Protein AF-A0AAW4L5M6-F1 (afdb_monomer)

pLDDT: mean 80.63, std 22.51, range [29.45, 98.69]

Secondary structure (DSSP, 8-state):
-------------------TT-HHHHHHHHHHHHHHHHHHHHHHHTT-HHHHHHHHHHHHHHHHHHHHHHHTB-TTSSB-HHHHHHHHHHHHHHHHHHHHHHHHHHHHHHHHHHHHHHHHHHHHHHHHHHHHHHHHHHHHHHHHHHHHHHHHHHHHHHHHHHHHHHHHHHHHHHHHHHHHHHHHHHHHHHHHHHHHHHHHHHS---------------------PPPP--------------------PPPPPP---

Foldseek 3Di:
DDPPPPPPPPPPDDDDDDDPPCQLVVLVVLLVVLVVLLVVLCVLCPPVPVLVVLSVVLVVLSVQLVVLSVVQADPVGDGHPVSSVSSVVSSVSSVVSSVVSVVVSVVVVVVVVVVVVVVVVVVVVVVVVVVVVVVVVVVVVVVVVVVVVVVVVVVVVVVVVVVVVVVVVVVVVVVVVVVVVVVVVVVVVVVVVVVVVVVVVVVDDDDDDDDDDDDDDDDDDDDDDDDDDDDDDDPDDDDDDDDPDPDDDDDDDDDDD

Organism: NCBI:txid60036

Mean predicted aligned error: 17.07 Å

Structure (mmCIF, N/CA/C/O backbone):
data_AF-A0AAW4L5M6-F1
#
_entry.id   AF-A0AAW4L5M6-F1
#
loop_
_atom_site.group_PDB
_atom_site.id
_atom_site.type_symbol
_atom_site.label_atom_id
_atom_site.label_alt_id
_atom_site.label_comp_id
_atom_site.label_asym_id
_atom_site.label_entity_id
_atom_site.label_seq_id
_atom_site.pdbx_PDB_ins_code
_atom_site.Cartn_x
_atom_site.Cartn_y
_atom_site.Cartn_z
_atom_site.occupancy
_atom_site.B_iso_or_equiv
_atom_site.auth_seq_id
_atom_site.auth_comp_id
_atom_site.auth_asym_id
_atom_site.auth_atom_id
_atom_site.pdbx_PDB_model_num
ATOM 1 N N . MET A 1 1 ? 9.585 10.115 6.913 1.00 34.91 1 MET A N 1
ATOM 2 C CA . MET A 1 1 ? 10.638 10.023 5.879 1.00 34.91 1 MET A CA 1
ATOM 3 C C . MET A 1 1 ? 9.990 10.222 4.520 1.00 34.91 1 MET A C 1
ATOM 5 O O . MET A 1 1 ? 9.235 9.360 4.093 1.00 34.91 1 MET A O 1
ATOM 9 N N . ARG A 1 2 ? 10.185 11.391 3.903 1.00 29.45 2 ARG A N 1
ATOM 10 C CA . ARG A 1 2 ? 9.722 11.683 2.540 1.00 29.45 2 ARG A CA 1
ATOM 11 C C . ARG A 1 2 ? 10.860 11.294 1.599 1.00 29.45 2 ARG A C 1
ATOM 13 O O . ARG A 1 2 ? 11.925 11.895 1.682 1.00 29.45 2 ARG A O 1
ATOM 20 N N . ILE A 1 3 ? 10.664 10.259 0.786 1.00 34.56 3 ILE A N 1
ATOM 21 C CA . ILE A 1 3 ? 11.616 9.889 -0.264 1.00 34.56 3 ILE A CA 1
ATOM 22 C C . ILE A 1 3 ? 11.363 10.866 -1.409 1.00 34.56 3 ILE A C 1
ATOM 24 O O . ILE A 1 3 ? 10.366 10.760 -2.117 1.00 34.56 3 ILE A O 1
ATOM 28 N N . ALA A 1 4 ? 12.215 11.881 -1.519 1.00 35.41 4 ALA A N 1
ATOM 29 C CA . ALA A 1 4 ? 12.259 12.740 -2.688 1.00 35.41 4 ALA A CA 1
ATOM 30 C C . ALA A 1 4 ? 12.872 11.923 -3.833 1.00 35.41 4 ALA A C 1
ATOM 32 O O . ALA A 1 4 ? 14.082 11.717 -3.874 1.00 35.41 4 ALA A O 1
ATOM 33 N N . ILE A 1 5 ? 12.030 11.407 -4.729 1.00 43.72 5 ILE A N 1
ATOM 34 C CA . ILE A 1 5 ? 12.476 10.810 -5.988 1.00 43.72 5 ILE A CA 1
ATOM 35 C C . ILE A 1 5 ? 12.802 11.980 -6.915 1.00 43.72 5 ILE A C 1
ATOM 37 O O . ILE A 1 5 ? 11.919 12.597 -7.507 1.00 43.72 5 ILE A O 1
ATOM 41 N N . ALA A 1 6 ? 14.080 12.343 -6.967 1.00 38.78 6 ALA A N 1
ATOM 42 C CA . ALA A 1 6 ? 14.590 13.289 -7.942 1.00 38.78 6 ALA A CA 1
ATOM 43 C C . ALA A 1 6 ? 14.561 12.617 -9.323 1.00 38.78 6 ALA A C 1
ATOM 45 O O . ALA A 1 6 ? 15.423 11.801 -9.647 1.00 38.78 6 ALA A O 1
ATOM 46 N N . ALA A 1 7 ? 13.550 12.942 -10.128 1.00 42.81 7 ALA A N 1
ATOM 47 C CA . ALA A 1 7 ? 13.524 12.619 -11.546 1.00 42.81 7 ALA A CA 1
ATOM 48 C C . ALA A 1 7 ? 14.573 13.487 -12.258 1.00 42.81 7 ALA A C 1
ATOM 50 O O . ALA A 1 7 ? 14.309 14.627 -12.640 1.00 42.81 7 ALA A O 1
ATOM 51 N N . ALA A 1 8 ? 15.793 12.968 -12.386 1.00 40.78 8 ALA A N 1
ATOM 52 C CA . ALA A 1 8 ? 16.812 13.557 -13.240 1.00 40.78 8 ALA A CA 1
ATOM 53 C C . ALA A 1 8 ? 16.427 13.292 -14.703 1.00 40.78 8 ALA A C 1
ATOM 55 O O . ALA A 1 8 ? 16.800 12.279 -15.292 1.00 40.78 8 ALA A O 1
ATOM 56 N N . LEU A 1 9 ? 15.629 14.197 -15.270 1.00 39.28 9 LEU A N 1
ATOM 57 C CA . LEU A 1 9 ? 15.338 14.238 -16.697 1.00 39.28 9 LEU A CA 1
ATOM 58 C C . LEU A 1 9 ? 16.631 14.648 -17.421 1.00 39.28 9 LEU A C 1
ATOM 60 O O . LEU A 1 9 ? 16.991 15.823 -17.460 1.00 39.28 9 LEU A O 1
ATOM 64 N N . ILE A 1 10 ? 17.371 13.677 -17.953 1.00 47.28 10 ILE A N 1
ATOM 65 C CA . ILE A 1 10 ? 18.526 13.950 -18.813 1.00 47.28 10 ILE A CA 1
ATOM 66 C C . ILE A 1 10 ? 17.977 14.314 -20.196 1.00 47.28 10 ILE A C 1
ATOM 68 O O . ILE A 1 10 ? 17.756 13.461 -21.052 1.00 47.28 10 ILE A O 1
ATOM 72 N N . THR A 1 11 ? 17.708 15.600 -20.409 1.00 40.69 11 THR A N 1
ATOM 73 C CA . THR A 1 11 ? 17.451 16.166 -21.738 1.00 40.69 11 THR A CA 1
ATOM 74 C C . THR A 1 11 ? 18.752 16.188 -22.530 1.00 40.69 11 THR A C 1
ATOM 76 O O . THR A 1 11 ? 19.595 17.064 -22.348 1.00 40.69 11 THR A O 1
ATOM 79 N N . PHE A 1 12 ? 18.921 15.205 -23.411 1.00 42.78 12 PHE A N 1
ATOM 80 C CA . PHE A 1 12 ? 20.026 15.143 -24.361 1.00 42.78 12 PHE A CA 1
ATOM 81 C C . PHE A 1 12 ? 19.686 16.010 -25.585 1.00 42.78 12 PHE A C 1
ATOM 83 O O . PHE A 1 12 ? 19.097 15.544 -26.555 1.00 42.78 12 PHE A O 1
ATOM 90 N N . SER A 1 13 ? 19.992 17.307 -25.517 1.00 41.38 13 SER A N 1
ATOM 91 C CA . SER A 1 13 ? 19.883 18.224 -26.656 1.00 41.38 13 SER A CA 1
ATOM 92 C C . SER A 1 13 ? 21.224 18.300 -27.386 1.00 41.38 13 SER A C 1
ATOM 94 O O . SER A 1 13 ? 22.115 19.043 -26.972 1.00 41.38 13 SER A O 1
ATOM 96 N N . VAL A 1 14 ? 21.380 17.545 -28.473 1.00 49.38 14 VAL A N 1
ATOM 97 C CA . VAL A 1 14 ? 22.505 17.726 -29.400 1.00 49.38 14 VAL A CA 1
ATOM 98 C C . VAL A 1 14 ? 22.015 18.561 -30.577 1.00 49.38 14 VAL A C 1
ATOM 100 O O . VAL A 1 14 ? 21.285 18.077 -31.436 1.00 49.38 14 VAL A O 1
ATOM 103 N N . GLY A 1 15 ? 22.388 19.841 -30.567 1.00 40.16 15 GLY A N 1
ATOM 104 C CA . GLY A 1 15 ? 22.293 20.728 -31.722 1.00 40.16 15 GLY A CA 1
ATOM 105 C C . GLY A 1 15 ? 23.383 20.395 -32.743 1.00 40.16 15 GLY A C 1
ATOM 106 O O . GLY A 1 15 ? 24.530 20.136 -32.380 1.00 40.16 15 GLY A O 1
ATOM 107 N N . SER A 1 16 ? 22.998 20.384 -34.015 1.00 50.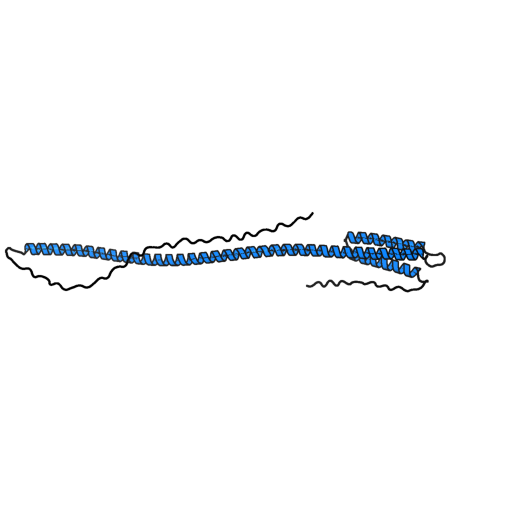22 16 SER A N 1
ATOM 108 C CA . SER A 1 16 ? 23.787 19.890 -35.144 1.00 50.22 16 SER A CA 1
ATOM 109 C C . SER A 1 16 ? 24.403 21.035 -35.948 1.00 50.22 16 SER A C 1
ATOM 111 O O . SER A 1 16 ? 23.648 21.780 -36.557 1.00 50.22 16 SER A O 1
ATOM 113 N N . THR A 1 17 ? 25.737 21.110 -36.037 1.00 45.62 17 THR A N 1
ATOM 114 C CA . THR A 1 17 ? 26.484 21.612 -37.216 1.00 45.62 17 THR A CA 1
ATOM 115 C C . THR A 1 17 ? 27.970 21.249 -37.094 1.00 45.62 17 THR A C 1
ATOM 117 O O . THR A 1 17 ? 28.669 21.907 -36.331 1.00 45.62 17 THR A O 1
ATOM 120 N N . PHE A 1 18 ? 28.469 20.262 -37.854 1.00 43.09 18 PHE A N 1
ATOM 121 C CA . PHE A 1 18 ? 29.909 20.083 -38.124 1.00 43.09 18 PHE A CA 1
ATOM 122 C C . PHE A 1 18 ? 30.160 19.493 -39.524 1.00 43.09 18 PHE A C 1
ATOM 124 O O . PHE A 1 18 ? 29.361 18.706 -40.023 1.00 43.09 18 PHE A O 1
ATOM 131 N N . SER A 1 19 ? 31.254 19.956 -40.140 1.00 41.91 19 SER A N 1
ATOM 132 C CA . SER A 1 19 ? 31.627 19.840 -41.557 1.00 41.91 19 SER A CA 1
ATOM 133 C C . SER A 1 19 ? 32.337 18.532 -41.954 1.00 41.91 19 SER A C 1
ATOM 135 O O . SER A 1 19 ? 33.054 17.918 -41.164 1.00 41.91 19 SER A O 1
ATOM 137 N N . PHE A 1 20 ? 32.181 18.192 -43.238 1.00 49.06 20 PHE A N 1
ATOM 138 C CA . PHE A 1 20 ? 32.607 16.992 -43.970 1.00 49.06 20 PHE A CA 1
ATOM 139 C C . PHE A 1 20 ? 34.133 16.810 -44.086 1.00 49.06 20 PHE A C 1
ATOM 141 O O . PHE A 1 20 ? 34.762 17.160 -45.082 1.00 49.06 20 PHE A O 1
ATOM 148 N N . ALA A 1 21 ? 34.725 16.275 -43.025 1.00 46.56 21 ALA A N 1
ATOM 149 C CA . ALA A 1 21 ? 35.914 15.407 -43.034 1.00 46.56 21 ALA A CA 1
ATOM 150 C C . ALA A 1 21 ? 35.981 14.537 -41.752 1.00 46.56 21 ALA A C 1
ATOM 152 O O . ALA A 1 21 ? 36.946 13.806 -41.535 1.00 46.56 21 ALA A O 1
ATOM 153 N N . ALA A 1 22 ? 34.943 14.616 -40.905 1.00 52.62 22 ALA A N 1
ATOM 154 C CA . ALA A 1 22 ? 34.850 14.063 -39.554 1.00 52.62 22 ALA A CA 1
ATOM 155 C C . ALA A 1 22 ? 33.939 12.814 -39.461 1.00 52.62 22 ALA A C 1
ATOM 157 O O . ALA A 1 22 ? 33.633 12.339 -38.365 1.00 52.62 22 ALA A O 1
ATOM 158 N N . ASP A 1 23 ? 33.503 12.259 -40.596 1.00 70.12 23 ASP A N 1
ATOM 159 C CA . ASP A 1 23 ? 32.318 11.385 -40.650 1.00 70.12 23 ASP A CA 1
ATOM 160 C C . ASP A 1 23 ? 32.551 9.975 -40.075 1.00 70.12 23 ASP A C 1
ATOM 162 O O . ASP A 1 23 ? 31.645 9.364 -39.501 1.00 70.12 23 ASP A O 1
ATOM 166 N N . ARG A 1 24 ? 33.791 9.462 -40.123 1.00 82.56 24 ARG A N 1
ATOM 167 C CA . ARG A 1 24 ? 34.146 8.156 -39.526 1.00 82.56 24 ARG A CA 1
ATOM 168 C C . ARG A 1 24 ? 34.258 8.227 -38.004 1.00 82.56 24 ARG A C 1
ATOM 170 O O . ARG A 1 24 ? 33.747 7.350 -37.311 1.00 82.56 24 ARG A O 1
ATOM 177 N N . GLU A 1 25 ? 34.944 9.241 -37.482 1.00 88.62 25 GLU A N 1
ATOM 178 C CA . GLU A 1 25 ? 35.122 9.420 -36.036 1.00 88.62 25 GLU A CA 1
ATOM 179 C C . GLU A 1 25 ? 33.803 9.799 -35.362 1.00 88.62 25 GLU A C 1
ATOM 181 O O . GLU A 1 25 ? 33.469 9.229 -34.325 1.00 88.62 25 GLU A O 1
ATOM 186 N N . GLY A 1 26 ? 33.000 10.664 -35.993 1.00 90.62 26 GLY A N 1
ATOM 187 C CA . GLY A 1 26 ? 31.656 10.997 -35.521 1.00 90.62 26 GLY A CA 1
ATOM 188 C C . GLY A 1 26 ? 30.742 9.771 -35.446 1.00 90.62 26 GLY A C 1
ATOM 189 O O . GLY A 1 26 ? 30.095 9.548 -34.422 1.00 90.62 26 GLY A O 1
ATOM 190 N N . SER A 1 27 ? 30.746 8.929 -36.483 1.00 92.88 27 SER A N 1
ATOM 191 C CA . SER A 1 27 ? 29.971 7.680 -36.505 1.00 92.88 27 SER A CA 1
ATOM 192 C C . SER A 1 27 ? 30.436 6.673 -35.446 1.00 92.88 27 SER A C 1
ATOM 194 O O . SER A 1 27 ? 29.608 6.043 -34.789 1.00 92.88 27 SER A O 1
ATOM 196 N N . ARG A 1 28 ? 31.752 6.545 -35.221 1.00 92.88 28 ARG A N 1
ATOM 197 C CA . ARG A 1 28 ? 32.312 5.713 -34.138 1.00 92.88 28 ARG A CA 1
ATOM 198 C C . ARG A 1 28 ? 31.893 6.206 -32.762 1.00 92.88 28 ARG A C 1
ATOM 200 O O . ARG A 1 28 ? 31.413 5.412 -31.960 1.00 92.88 28 ARG A O 1
ATOM 207 N N . LEU A 1 29 ? 32.021 7.508 -32.521 1.00 94.81 29 LEU A N 1
ATOM 208 C CA . LEU A 1 29 ? 31.619 8.128 -31.264 1.00 94.81 29 LEU A CA 1
ATOM 209 C C . LEU A 1 29 ? 30.115 7.958 -31.012 1.00 94.81 29 LEU A C 1
ATOM 211 O O . LEU A 1 29 ? 29.698 7.784 -29.871 1.00 94.81 29 LEU A O 1
ATOM 215 N N . LEU A 1 30 ? 29.289 8.002 -32.062 1.00 94.62 30 LEU A N 1
ATOM 216 C CA . LEU A 1 30 ? 27.854 7.756 -31.945 1.00 94.62 30 LEU A CA 1
ATOM 217 C C . LEU A 1 30 ? 27.565 6.314 -31.505 1.00 94.62 30 LEU A C 1
ATOM 219 O O . LEU A 1 30 ? 26.801 6.120 -30.564 1.00 94.62 30 LEU A O 1
ATOM 223 N N . ILE A 1 31 ? 28.219 5.324 -32.122 1.00 96.75 31 ILE A N 1
ATOM 224 C CA . ILE A 1 31 ? 28.106 3.910 -31.727 1.00 96.75 31 ILE A CA 1
ATOM 225 C C . ILE A 1 31 ? 28.579 3.711 -30.281 1.00 96.75 31 ILE A C 1
ATOM 227 O O . ILE A 1 31 ? 27.875 3.081 -29.499 1.00 96.75 31 ILE A O 1
ATOM 231 N N . GLU A 1 32 ? 29.714 4.292 -29.889 1.00 97.25 32 GLU A N 1
ATOM 232 C CA . GLU A 1 32 ? 30.246 4.194 -28.521 1.00 97.25 32 GLU A CA 1
ATOM 233 C C . GLU A 1 32 ? 29.298 4.816 -27.482 1.00 97.25 32 GLU A C 1
ATOM 235 O O . GLU A 1 32 ? 29.031 4.227 -26.429 1.00 97.25 32 GLU A O 1
ATOM 240 N N . LYS A 1 33 ? 28.715 5.981 -27.793 1.00 97.25 33 LYS A N 1
ATOM 241 C CA . LYS A 1 33 ? 27.690 6.617 -26.952 1.00 97.25 33 LYS A CA 1
ATOM 242 C C . LYS A 1 33 ? 26.450 5.740 -26.821 1.00 97.25 33 LYS A C 1
ATOM 244 O O . LYS A 1 33 ? 25.953 5.555 -25.712 1.00 97.25 33 LYS A O 1
ATOM 249 N N . SER A 1 34 ? 25.960 5.189 -27.932 1.00 97.25 34 SER A N 1
ATOM 250 C CA . SER A 1 34 ? 24.823 4.268 -27.938 1.00 97.25 34 SER A CA 1
ATOM 251 C C . SER A 1 34 ? 25.122 3.001 -27.132 1.00 97.25 34 SER A C 1
ATOM 253 O O . SER A 1 34 ? 24.270 2.567 -26.362 1.00 97.25 34 SER A O 1
ATOM 255 N N . GLN A 1 35 ? 26.334 2.450 -27.235 1.00 98.25 35 GLN A N 1
ATOM 256 C CA . GLN A 1 35 ? 26.773 1.300 -26.446 1.00 98.25 35 GLN A CA 1
ATOM 257 C C . GLN A 1 35 ? 26.774 1.610 -24.947 1.00 98.25 35 GLN A C 1
ATOM 259 O O . GLN A 1 35 ? 26.145 0.896 -24.168 1.00 98.25 35 GLN A O 1
ATOM 264 N N . THR A 1 36 ? 27.404 2.719 -24.557 1.00 97.88 36 THR A N 1
ATOM 265 C CA . THR A 1 36 ? 27.446 3.176 -23.161 1.00 97.88 36 THR A CA 1
ATOM 266 C C . THR A 1 36 ? 26.033 3.370 -22.601 1.00 97.88 36 THR A C 1
ATOM 268 O O . THR A 1 36 ? 25.744 2.977 -21.472 1.00 97.88 36 THR A O 1
ATOM 271 N N . ALA A 1 37 ? 25.117 3.936 -23.394 1.00 97.75 37 ALA A N 1
ATOM 272 C CA . ALA A 1 37 ? 23.727 4.122 -22.987 1.00 97.75 37 ALA A CA 1
ATOM 273 C C . ALA A 1 37 ? 22.984 2.785 -22.793 1.00 97.75 37 ALA A C 1
ATOM 275 O O . ALA A 1 37 ? 22.217 2.645 -21.838 1.00 97.75 37 ALA A O 1
ATOM 276 N N . VAL A 1 38 ? 23.226 1.790 -23.654 1.00 98.06 38 VAL A N 1
ATOM 277 C CA . VAL A 1 38 ? 22.670 0.435 -23.498 1.00 98.06 38 VAL A CA 1
ATOM 278 C C . VAL A 1 38 ? 23.194 -0.229 -22.225 1.00 98.06 38 VAL A C 1
ATOM 280 O O . VAL A 1 38 ? 22.407 -0.813 -21.482 1.00 98.06 38 VAL A O 1
ATOM 283 N N . GLU A 1 39 ? 24.490 -0.116 -21.934 1.00 97.62 39 GLU A N 1
ATOM 284 C CA . GLU A 1 39 ? 25.101 -0.679 -20.723 1.00 97.62 39 GLU A CA 1
ATOM 285 C C . GLU A 1 39 ? 24.526 -0.043 -19.448 1.00 97.62 39 GLU A C 1
ATOM 287 O O . GLU A 1 39 ? 24.054 -0.760 -18.564 1.00 97.62 39 GLU A O 1
ATOM 292 N N . GLN A 1 40 ? 24.426 1.288 -19.396 1.00 97.38 40 GLN A N 1
ATOM 293 C CA . GLN A 1 40 ? 23.791 1.997 -18.277 1.00 97.38 40 GLN A CA 1
ATOM 294 C C . GLN A 1 40 ? 22.324 1.593 -18.084 1.00 97.38 40 GLN A C 1
ATOM 296 O O . GLN A 1 40 ? 21.853 1.416 -16.958 1.00 97.38 40 GLN A O 1
ATOM 301 N N . MET A 1 41 ? 21.569 1.442 -19.176 1.00 97.56 41 MET A N 1
ATOM 302 C CA . MET A 1 41 ? 20.179 0.996 -19.088 1.00 97.56 41 MET A CA 1
ATOM 303 C C . MET A 1 41 ? 20.065 -0.473 -18.681 1.00 97.56 41 MET A C 1
ATOM 305 O O . MET A 1 41 ? 19.114 -0.832 -17.989 1.00 97.56 41 MET A O 1
ATOM 309 N N . ARG A 1 42 ? 21.040 -1.317 -19.032 1.00 96.94 42 ARG A N 1
ATOM 310 C CA . ARG A 1 42 ? 21.111 -2.716 -18.594 1.00 96.94 42 ARG A CA 1
ATOM 311 C C . ARG A 1 42 ? 21.335 -2.839 -17.094 1.00 96.94 42 ARG A C 1
ATOM 313 O O . ARG A 1 42 ? 20.660 -3.645 -16.455 1.00 96.94 42 ARG A O 1
ATOM 320 N N . GLU A 1 43 ? 22.212 -2.014 -16.530 1.00 96.19 43 GLU A N 1
ATOM 321 C CA . GLU A 1 43 ? 22.402 -1.929 -15.079 1.00 96.19 43 GLU A CA 1
ATOM 322 C C . GLU A 1 43 ? 21.107 -1.518 -14.369 1.00 96.19 43 GLU A C 1
ATOM 324 O O . GLU A 1 43 ? 20.706 -2.150 -13.390 1.00 96.19 43 GLU A O 1
ATOM 329 N N . LYS A 1 44 ? 20.400 -0.511 -14.902 1.00 95.88 44 LYS A N 1
ATOM 330 C CA . LYS A 1 44 ? 19.105 -0.066 -14.361 1.00 95.88 44 LYS A CA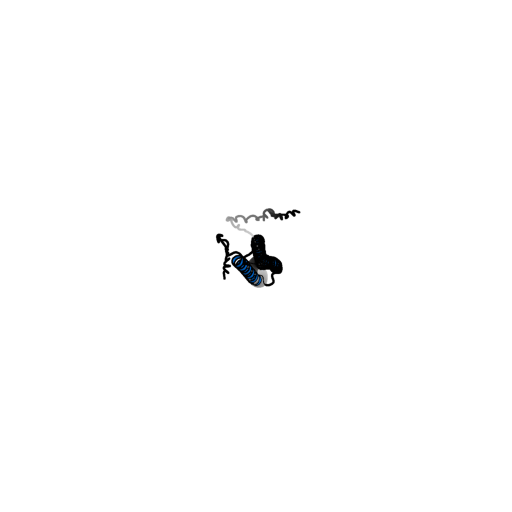 1
ATOM 331 C C . LYS A 1 44 ? 18.011 -1.127 -14.488 1.00 95.88 44 LYS A C 1
ATOM 333 O O . LYS A 1 44 ? 17.198 -1.263 -13.576 1.00 95.88 44 LYS A O 1
ATOM 338 N N . ALA A 1 45 ? 17.969 -1.855 -15.606 1.00 95.50 45 ALA A N 1
ATOM 339 C CA . ALA A 1 45 ? 16.934 -2.844 -15.904 1.00 95.50 45 ALA A CA 1
ATOM 340 C C . ALA A 1 45 ? 16.933 -4.027 -14.929 1.00 95.50 45 ALA A C 1
ATOM 342 O O . ALA A 1 45 ? 15.864 -4.571 -14.630 1.00 95.50 45 ALA A O 1
ATOM 343 N N . GLY A 1 46 ? 18.104 -4.419 -14.416 1.00 93.31 46 GLY A N 1
ATOM 344 C CA . GLY A 1 46 ? 18.237 -5.550 -13.501 1.00 93.31 46 GLY A CA 1
ATOM 345 C C . GLY A 1 46 ? 17.562 -6.810 -14.057 1.00 93.31 46 GLY A C 1
ATOM 346 O O . GLY A 1 46 ? 17.897 -7.277 -15.142 1.00 93.31 46 GLY A O 1
ATOM 347 N N . ALA A 1 47 ? 16.584 -7.351 -13.323 1.00 92.56 47 ALA A N 1
ATOM 348 C CA . ALA A 1 47 ? 15.825 -8.548 -13.707 1.00 92.56 47 ALA A CA 1
ATOM 349 C C . ALA A 1 47 ? 14.495 -8.260 -14.445 1.00 92.56 47 ALA A C 1
ATOM 351 O O . ALA A 1 47 ? 13.672 -9.167 -14.610 1.00 92.56 47 ALA A O 1
ATOM 352 N N . ASN A 1 48 ? 14.230 -7.014 -14.862 1.00 95.94 48 ASN A N 1
ATOM 353 C CA . ASN A 1 48 ? 12.994 -6.667 -15.566 1.00 95.94 48 ASN A CA 1
ATOM 354 C C . ASN A 1 48 ? 12.994 -7.241 -16.993 1.00 95.94 48 ASN A C 1
ATOM 356 O O . ASN A 1 48 ? 13.556 -6.650 -17.911 1.00 95.94 48 ASN A O 1
ATOM 360 N N . LYS A 1 49 ? 12.291 -8.366 -17.184 1.00 95.44 49 LYS A N 1
ATOM 361 C CA . LYS A 1 49 ? 12.227 -9.100 -18.461 1.00 95.44 49 LYS A CA 1
ATOM 362 C C . LYS A 1 49 ? 11.799 -8.242 -19.655 1.00 95.44 49 LYS A C 1
ATOM 364 O O . LYS A 1 49 ? 12.313 -8.445 -20.750 1.00 95.44 49 LYS A O 1
ATOM 369 N N . ALA A 1 50 ? 10.860 -7.313 -19.461 1.00 92.69 50 ALA A N 1
ATOM 370 C CA . ALA A 1 50 ? 10.360 -6.473 -20.547 1.00 92.69 50 ALA A CA 1
ATOM 371 C C . ALA A 1 50 ? 11.420 -5.456 -20.994 1.00 92.69 50 ALA A C 1
ATOM 373 O O . ALA A 1 50 ? 11.658 -5.317 -22.189 1.00 92.69 50 ALA A O 1
ATOM 374 N N . ALA A 1 51 ? 12.106 -4.819 -20.039 1.00 95.38 51 ALA A N 1
ATOM 375 C CA . ALA A 1 51 ? 13.225 -3.928 -20.336 1.00 95.38 51 ALA A CA 1
ATOM 376 C C . ALA A 1 51 ? 14.421 -4.693 -20.935 1.00 95.38 51 ALA A C 1
ATOM 378 O O . ALA A 1 51 ? 15.047 -4.205 -21.869 1.00 95.38 51 ALA A O 1
ATOM 379 N N . THR A 1 52 ? 14.714 -5.915 -20.468 1.00 96.56 52 THR A N 1
ATOM 380 C CA . THR A 1 52 ? 15.779 -6.758 -21.044 1.00 96.56 52 THR A CA 1
ATOM 381 C C . THR A 1 52 ? 15.521 -7.097 -22.514 1.00 96.56 52 THR A C 1
ATOM 383 O O . THR A 1 52 ? 16.437 -6.995 -23.322 1.00 96.56 52 THR A O 1
ATOM 386 N N . ALA A 1 53 ? 14.283 -7.433 -22.890 1.00 97.25 53 ALA A N 1
ATOM 387 C CA . ALA A 1 53 ? 13.942 -7.735 -24.283 1.00 97.25 53 ALA A CA 1
ATOM 388 C C . ALA A 1 53 ? 14.121 -6.522 -25.221 1.00 97.25 53 ALA A C 1
ATOM 390 O O . ALA A 1 53 ? 14.549 -6.671 -26.371 1.00 97.25 53 ALA A O 1
ATOM 391 N N . ASP A 1 54 ? 13.828 -5.313 -24.733 1.00 97.69 54 ASP A N 1
ATOM 392 C CA . ASP A 1 54 ? 14.100 -4.081 -25.478 1.00 97.69 54 ASP A CA 1
ATOM 393 C C . ASP A 1 54 ? 15.608 -3.828 -25.593 1.00 97.69 54 ASP A C 1
ATOM 395 O O . ASP A 1 54 ? 16.092 -3.493 -26.671 1.00 97.69 54 ASP A O 1
ATOM 399 N N . LEU A 1 55 ? 16.382 -4.061 -24.529 1.00 97.94 55 LEU A N 1
ATOM 400 C CA . LEU A 1 55 ? 17.843 -3.935 -24.571 1.00 97.94 55 LEU A CA 1
ATOM 401 C C . LEU A 1 55 ? 18.486 -4.906 -25.569 1.00 97.94 55 LEU A C 1
ATOM 403 O O . LEU A 1 55 ? 19.376 -4.502 -26.312 1.00 97.94 55 LEU A O 1
ATOM 407 N N . ASP A 1 56 ? 17.997 -6.144 -25.662 1.00 98.00 56 ASP A N 1
ATOM 408 C CA . ASP A 1 56 ? 18.447 -7.101 -26.682 1.00 98.00 56 ASP A CA 1
ATOM 409 C C . ASP A 1 56 ? 18.144 -6.599 -28.102 1.00 98.00 56 ASP A C 1
ATOM 411 O O . ASP A 1 56 ? 18.924 -6.804 -29.034 1.00 98.00 56 ASP A O 1
ATOM 415 N N . THR A 1 57 ? 17.017 -5.908 -28.282 1.00 98.38 57 THR A N 1
ATOM 416 C CA . THR A 1 57 ? 16.653 -5.288 -29.563 1.00 98.38 57 THR A CA 1
ATOM 417 C C . THR A 1 57 ? 17.564 -4.100 -29.883 1.00 98.38 57 THR A C 1
ATOM 419 O O . THR A 1 57 ? 18.045 -3.988 -31.011 1.00 98.38 57 THR A O 1
ATOM 422 N N . ALA A 1 58 ? 17.872 -3.262 -28.891 1.00 98.19 58 ALA A N 1
ATOM 423 C CA . ALA A 1 58 ? 18.822 -2.162 -29.022 1.00 98.19 58 ALA A CA 1
ATOM 424 C C . ALA A 1 58 ? 20.229 -2.667 -29.395 1.00 98.19 58 ALA A C 1
ATOM 426 O O . ALA A 1 58 ? 20.847 -2.127 -30.310 1.00 98.19 58 ALA A O 1
ATOM 427 N N . LEU A 1 59 ? 20.705 -3.751 -28.773 1.00 98.25 59 LEU A N 1
ATOM 428 C CA . LEU A 1 59 ? 21.986 -4.378 -29.121 1.00 98.25 59 LEU A CA 1
ATOM 429 C C . LEU A 1 59 ? 22.025 -4.849 -30.581 1.00 98.25 59 LEU A C 1
ATOM 431 O O . LEU A 1 59 ? 23.013 -4.618 -31.267 1.00 98.25 59 LEU A O 1
ATOM 435 N N . ARG A 1 60 ? 20.931 -5.413 -31.109 1.00 98.56 60 ARG A N 1
ATOM 436 C CA . ARG A 1 60 ? 20.862 -5.800 -32.532 1.00 98.56 60 ARG A CA 1
ATOM 437 C C . ARG A 1 60 ? 20.956 -4.602 -33.480 1.00 98.56 60 ARG A C 1
ATOM 439 O O . ARG A 1 60 ? 21.539 -4.731 -34.554 1.00 98.56 60 ARG A O 1
ATOM 446 N N . TYR A 1 61 ? 20.373 -3.454 -33.130 1.00 98.38 61 TYR A N 1
ATOM 447 C CA . TYR A 1 61 ? 20.529 -2.227 -33.925 1.00 98.38 61 TYR A CA 1
ATOM 448 C C . TYR A 1 61 ? 21.960 -1.685 -33.845 1.00 98.38 61 TYR A C 1
ATOM 450 O O . TYR A 1 61 ? 22.522 -1.278 -34.860 1.00 98.38 61 TYR A O 1
ATOM 458 N N . LEU A 1 62 ? 22.587 -1.764 -32.672 1.00 98.06 62 LEU A N 1
ATOM 459 C CA . LEU A 1 62 ? 23.989 -1.396 -32.483 1.00 98.06 62 LEU A CA 1
ATOM 460 C C . LEU A 1 62 ? 24.944 -2.294 -33.291 1.00 98.06 62 LEU A C 1
ATOM 462 O O . LEU A 1 62 ? 25.896 -1.799 -33.900 1.00 98.06 62 LEU A O 1
ATOM 466 N N . ASP A 1 63 ? 24.658 -3.596 -33.367 1.00 98.38 63 ASP A N 1
ATOM 467 C CA . ASP A 1 63 ? 25.393 -4.539 -34.214 1.00 98.38 63 ASP A CA 1
ATOM 468 C C . ASP A 1 63 ? 25.265 -4.165 -35.695 1.00 98.38 63 ASP A C 1
ATOM 470 O O . ASP A 1 63 ? 26.266 -4.131 -36.412 1.00 98.38 63 ASP A O 1
ATOM 474 N N . LYS A 1 64 ? 24.059 -3.807 -36.160 1.00 98.12 64 LYS A N 1
ATOM 475 C CA . LYS A 1 64 ? 23.840 -3.324 -37.536 1.00 98.12 64 LYS A CA 1
ATOM 476 C C . LYS A 1 64 ? 24.609 -2.036 -37.823 1.00 98.12 64 LYS A C 1
ATOM 478 O O . LYS A 1 64 ? 25.267 -1.958 -38.857 1.00 98.12 64 LYS A O 1
ATOM 483 N N . ALA A 1 65 ? 24.592 -1.069 -36.903 1.00 96.94 65 ALA A N 1
ATOM 484 C CA . ALA A 1 65 ? 25.383 0.157 -37.018 1.00 96.94 65 ALA A CA 1
ATOM 485 C C . ALA A 1 65 ? 26.887 -0.156 -37.116 1.00 96.94 65 ALA A C 1
ATOM 487 O O . ALA A 1 65 ? 27.599 0.388 -37.958 1.00 96.94 65 ALA A O 1
ATOM 488 N N . SER A 1 66 ? 27.368 -1.101 -36.306 1.00 96.56 66 SER A N 1
ATOM 489 C CA . SER A 1 66 ? 28.766 -1.545 -36.318 1.00 96.56 66 SER A CA 1
ATOM 490 C C . SER A 1 66 ? 29.151 -2.257 -37.619 1.00 96.56 66 SER A C 1
ATOM 492 O O . SER A 1 66 ? 30.270 -2.091 -38.107 1.00 96.56 66 SER A O 1
ATOM 494 N N . VAL A 1 67 ? 28.241 -3.045 -38.202 1.00 97.56 67 VAL A N 1
ATOM 495 C CA . VAL A 1 67 ? 28.431 -3.681 -39.515 1.00 97.56 67 VAL A CA 1
ATOM 496 C C . VAL A 1 67 ? 28.453 -2.634 -40.630 1.00 97.56 67 VAL A C 1
ATOM 498 O O . VAL A 1 67 ? 29.365 -2.672 -41.455 1.00 97.56 67 VAL A O 1
ATOM 501 N N . ALA A 1 68 ? 27.523 -1.674 -40.623 1.00 95.62 68 ALA A N 1
ATOM 502 C CA . ALA A 1 68 ? 27.475 -0.579 -41.592 1.00 95.62 68 ALA A CA 1
ATOM 503 C C . ALA A 1 68 ? 28.758 0.266 -41.556 1.00 95.62 68 ALA A C 1
ATOM 505 O O . ALA A 1 68 ? 29.333 0.552 -42.605 1.00 95.62 68 ALA A O 1
ATOM 506 N N . LEU A 1 69 ? 29.274 0.569 -40.358 1.00 94.56 69 LEU A N 1
ATOM 507 C CA . LEU A 1 69 ? 30.558 1.251 -40.194 1.00 94.56 69 LEU A CA 1
ATOM 508 C C . LEU A 1 69 ? 31.702 0.476 -40.855 1.00 94.56 69 LEU A C 1
ATOM 510 O O . LEU A 1 69 ? 32.497 1.073 -41.569 1.00 94.56 69 LEU A O 1
ATOM 514 N N . LYS A 1 70 ? 31.791 -0.842 -40.640 1.00 93.88 70 LYS A N 1
ATOM 515 C CA . LYS A 1 70 ? 32.864 -1.674 -41.213 1.00 93.88 70 LYS A CA 1
ATOM 516 C C . LYS A 1 70 ? 32.764 -1.794 -42.735 1.00 93.88 70 LYS A C 1
ATOM 518 O O . LYS A 1 70 ? 33.787 -1.784 -43.408 1.00 93.88 70 LYS A O 1
ATOM 523 N N . GLN A 1 71 ? 31.553 -1.940 -43.271 1.00 94.38 71 GLN A N 1
ATOM 524 C CA . GLN A 1 71 ? 31.322 -2.135 -44.707 1.00 94.38 71 GLN A CA 1
ATOM 525 C C . GLN A 1 71 ? 31.402 -0.830 -45.510 1.00 94.38 71 GLN A C 1
ATOM 527 O O . GLN A 1 71 ? 31.759 -0.862 -46.683 1.00 94.38 71 GLN A O 1
ATOM 532 N N . GLY A 1 72 ? 31.088 0.309 -44.889 1.00 91.56 72 GLY A N 1
ATOM 533 C CA . GLY A 1 72 ? 31.107 1.624 -45.528 1.00 91.56 72 GLY A CA 1
ATOM 534 C C . GLY A 1 72 ? 32.479 2.292 -45.610 1.00 91.56 72 GLY A C 1
ATOM 535 O O . GLY A 1 72 ? 32.570 3.404 -46.131 1.00 91.56 72 GLY A O 1
ATOM 536 N N . GLU A 1 73 ? 33.536 1.681 -45.069 1.00 89.44 73 GLU A N 1
ATOM 537 C CA . GLU A 1 73 ? 34.886 2.251 -45.100 1.00 89.44 73 GLU A CA 1
ATOM 538 C C . GLU A 1 73 ? 35.441 2.262 -46.535 1.00 89.44 73 GLU A C 1
ATOM 540 O O . GLU A 1 73 ? 35.602 1.226 -47.181 1.00 89.44 73 GLU A O 1
ATOM 545 N N . LYS A 1 74 ? 35.744 3.460 -47.048 1.00 85.12 74 LYS A N 1
ATOM 546 C CA . LYS A 1 74 ? 36.299 3.649 -48.397 1.00 85.12 74 LYS A CA 1
ATOM 547 C C . LYS A 1 74 ? 37.793 3.290 -48.413 1.00 85.12 74 LYS A C 1
ATOM 549 O O . LYS A 1 74 ? 38.515 3.563 -47.454 1.00 85.12 74 LYS A O 1
ATOM 554 N N . MET A 1 75 ? 38.289 2.755 -49.538 1.00 80.31 75 MET A N 1
ATOM 555 C CA . MET A 1 75 ? 39.693 2.308 -49.683 1.00 80.31 75 MET A CA 1
ATOM 556 C C . MET A 1 75 ? 40.750 3.400 -49.431 1.00 80.31 75 MET A C 1
ATOM 558 O O . MET A 1 75 ? 41.878 3.077 -49.076 1.00 80.31 75 MET A O 1
ATOM 562 N N . PHE A 1 76 ? 40.398 4.680 -49.581 1.00 77.12 76 PHE A N 1
ATOM 563 C CA . PHE A 1 76 ? 41.301 5.819 -49.359 1.00 77.12 76 PHE A CA 1
ATOM 564 C C . PHE A 1 76 ? 40.989 6.600 -48.072 1.00 77.12 76 PHE A C 1
ATOM 566 O O . PHE A 1 76 ? 41.388 7.753 -47.925 1.00 77.12 76 PHE A O 1
ATOM 573 N N . GLY A 1 77 ? 40.293 5.964 -47.125 1.00 79.56 77 GLY A N 1
ATOM 574 C CA . GLY A 1 77 ? 39.817 6.606 -45.905 1.00 79.56 77 GLY A CA 1
ATOM 575 C C . GLY A 1 77 ? 38.474 7.314 -46.098 1.00 79.56 77 GLY A C 1
ATOM 576 O O . GLY A 1 77 ? 38.044 7.606 -47.213 1.00 79.56 77 GLY A O 1
ATOM 577 N N . GLY A 1 78 ? 37.789 7.555 -44.981 1.00 85.62 78 GLY A N 1
ATOM 578 C CA . GLY A 1 78 ? 36.431 8.100 -44.960 1.00 85.62 78 GLY A CA 1
ATOM 579 C C . GLY A 1 78 ? 35.336 7.030 -44.994 1.00 85.62 78 GLY A C 1
ATOM 580 O O . GLY A 1 78 ? 35.601 5.833 -45.132 1.00 85.62 78 GLY A O 1
ATOM 581 N N . LEU A 1 79 ? 34.099 7.486 -44.821 1.00 90.44 79 LEU A N 1
ATOM 582 C CA . LEU A 1 79 ? 32.895 6.660 -44.776 1.00 90.44 79 LEU A CA 1
ATOM 583 C C . LEU A 1 79 ? 32.025 6.959 -46.009 1.00 90.44 79 LEU A C 1
ATOM 585 O O . LEU A 1 79 ? 32.052 8.070 -46.542 1.00 90.44 79 LEU A O 1
ATOM 589 N N . ALA A 1 80 ? 31.315 5.958 -46.524 1.00 92.50 80 ALA A N 1
ATOM 590 C CA . ALA A 1 80 ? 30.263 6.160 -47.517 1.00 92.50 80 ALA A CA 1
ATOM 591 C C . ALA A 1 80 ? 29.048 6.856 -46.896 1.00 92.50 80 ALA A C 1
ATOM 593 O O . ALA A 1 80 ? 28.647 6.520 -45.782 1.00 92.50 80 ALA A O 1
ATOM 594 N N . ASP A 1 81 ? 28.459 7.797 -47.627 1.00 90.06 81 ASP A N 1
ATOM 595 C CA . ASP A 1 81 ? 27.349 8.629 -47.164 1.00 90.06 81 ASP A CA 1
ATOM 596 C C . ASP A 1 81 ? 26.133 7.755 -46.806 1.00 90.06 81 ASP A C 1
ATOM 598 O O . ASP A 1 81 ? 25.452 7.997 -45.810 1.00 90.06 81 ASP A O 1
ATOM 602 N N . GLU A 1 82 ? 25.902 6.673 -47.557 1.00 92.56 82 GLU A N 1
ATOM 603 C CA . GLU A 1 82 ? 24.852 5.689 -47.278 1.00 92.56 82 GLU A CA 1
ATOM 604 C C . GLU A 1 82 ? 25.105 4.938 -45.965 1.00 92.56 82 GLU A C 1
ATOM 606 O O . GLU A 1 82 ? 24.182 4.713 -45.182 1.00 92.56 82 GLU A O 1
ATOM 611 N N . ALA A 1 83 ? 26.362 4.573 -45.692 1.00 93.50 83 ALA A N 1
ATOM 612 C CA . ALA A 1 83 ? 26.729 3.901 -44.450 1.00 93.50 83 ALA A CA 1
ATOM 613 C C . ALA A 1 83 ? 26.594 4.840 -43.248 1.00 93.50 83 ALA A C 1
ATOM 615 O O . ALA A 1 83 ? 26.154 4.415 -42.182 1.00 93.50 83 ALA A O 1
ATOM 616 N N . GLU A 1 84 ? 26.917 6.122 -43.413 1.00 92.31 84 GLU A N 1
ATOM 617 C CA . GLU A 1 84 ? 26.705 7.123 -42.372 1.00 92.31 84 GLU A CA 1
ATOM 618 C C . GLU A 1 84 ? 25.215 7.307 -42.051 1.00 92.31 84 GLU A C 1
ATOM 620 O O . GLU A 1 84 ? 24.824 7.312 -40.880 1.00 92.31 84 GLU A O 1
ATOM 625 N N . GLN A 1 85 ? 24.370 7.426 -43.079 1.00 94.06 85 GLN A N 1
ATOM 626 C CA . GLN A 1 85 ? 22.921 7.519 -42.901 1.00 94.06 85 GLN A CA 1
ATOM 627 C C . GLN A 1 85 ? 22.365 6.287 -42.183 1.00 94.06 85 GLN A C 1
ATOM 629 O O . GLN A 1 85 ? 21.572 6.434 -41.251 1.00 94.06 85 GLN A O 1
ATOM 634 N N . GLU A 1 86 ? 22.827 5.091 -42.553 1.00 95.56 86 GLU A N 1
ATOM 635 C CA . GLU A 1 86 ? 22.428 3.846 -41.899 1.00 95.56 86 GLU A CA 1
ATOM 636 C C . GLU A 1 86 ? 22.864 3.814 -40.426 1.00 95.56 86 GLU A C 1
ATOM 638 O O . GLU A 1 86 ? 22.051 3.511 -39.556 1.00 95.56 86 GLU A O 1
ATOM 643 N N . ILE A 1 87 ? 24.102 4.205 -40.100 1.00 96.00 87 ILE A N 1
ATOM 644 C CA . ILE A 1 87 ? 24.575 4.288 -38.705 1.00 96.00 87 ILE A CA 1
ATOM 645 C C . ILE A 1 87 ? 23.712 5.258 -37.894 1.00 96.00 87 ILE A C 1
ATOM 647 O O . ILE A 1 87 ? 23.287 4.922 -36.788 1.00 96.00 87 ILE A O 1
ATOM 651 N N . ARG A 1 88 ? 23.417 6.446 -38.437 1.00 95.75 88 ARG A N 1
ATOM 652 C CA . ARG A 1 88 ? 22.560 7.447 -37.779 1.00 95.75 88 ARG A CA 1
ATOM 653 C C . ARG A 1 88 ? 21.142 6.918 -37.564 1.00 95.75 88 ARG A C 1
ATOM 655 O O . ARG A 1 88 ? 20.560 7.127 -36.495 1.00 95.75 88 ARG A O 1
ATOM 662 N N . HIS A 1 89 ? 20.591 6.216 -38.551 1.00 97.38 89 HIS A N 1
ATOM 663 C CA . HIS A 1 89 ? 19.278 5.594 -38.444 1.00 97.38 89 HIS A CA 1
ATOM 664 C C . HIS A 1 89 ? 19.259 4.514 -37.354 1.00 97.38 89 HIS A C 1
ATOM 666 O O . HIS A 1 89 ? 18.426 4.571 -36.449 1.00 97.38 89 HIS A O 1
ATOM 672 N N . GLN A 1 90 ? 20.216 3.585 -37.376 1.00 97.88 90 GLN A N 1
ATOM 673 C CA . GLN A 1 90 ? 20.322 2.523 -36.377 1.00 97.88 90 GLN A CA 1
ATOM 674 C C . GLN A 1 90 ? 20.557 3.078 -34.964 1.00 97.88 90 GLN A C 1
ATOM 676 O O . GLN A 1 90 ? 19.906 2.637 -34.020 1.00 97.88 90 GLN A O 1
ATOM 681 N N . ALA A 1 91 ? 21.403 4.099 -34.802 1.00 96.69 91 ALA A N 1
ATOM 682 C CA . ALA A 1 91 ? 21.605 4.775 -33.518 1.00 96.69 91 ALA A CA 1
ATOM 683 C C . ALA A 1 91 ? 20.319 5.445 -32.998 1.00 96.69 91 ALA A C 1
ATOM 685 O O . ALA A 1 91 ? 20.027 5.388 -31.803 1.00 96.69 91 ALA A O 1
ATOM 686 N N . THR A 1 92 ? 19.506 6.015 -33.893 1.00 97.38 92 THR A N 1
ATOM 687 C CA . THR A 1 92 ? 18.184 6.563 -33.543 1.00 97.38 92 THR A CA 1
ATOM 688 C C . THR A 1 92 ? 17.238 5.458 -33.064 1.00 97.38 92 THR A C 1
ATOM 690 O O . THR A 1 92 ? 16.525 5.632 -32.075 1.00 97.38 92 THR A O 1
ATOM 693 N N . LEU A 1 93 ? 17.247 4.291 -33.719 1.00 98.12 93 LEU A N 1
AT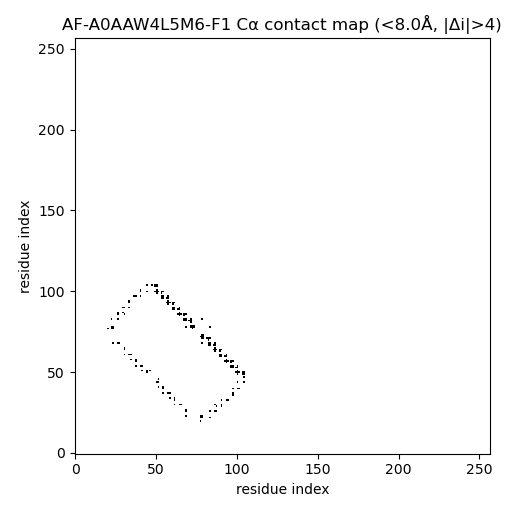OM 694 C CA . LEU A 1 93 ? 16.460 3.133 -33.284 1.00 98.12 93 LEU A CA 1
ATOM 695 C C . LEU A 1 93 ? 16.919 2.601 -31.920 1.00 98.12 93 LEU A C 1
ATOM 697 O O . LEU A 1 93 ? 16.071 2.228 -31.105 1.00 98.12 93 LEU A O 1
ATOM 701 N N . VAL A 1 94 ? 18.227 2.613 -31.635 1.00 98.25 94 VAL A N 1
ATOM 702 C CA . VAL A 1 94 ? 18.759 2.329 -30.291 1.00 98.25 94 VAL A CA 1
ATOM 703 C C . VAL A 1 94 ? 18.155 3.297 -29.276 1.00 98.25 94 VAL A C 1
ATOM 705 O O . VAL A 1 94 ? 17.557 2.848 -28.302 1.00 98.25 94 VAL A O 1
ATOM 708 N N . GLU A 1 95 ? 18.235 4.607 -29.515 1.00 97.69 95 GLU A N 1
ATOM 709 C CA . GLU A 1 95 ? 17.717 5.623 -28.589 1.00 97.69 95 GLU A CA 1
ATOM 710 C C . GLU A 1 95 ? 16.214 5.453 -28.304 1.00 97.69 95 GLU A C 1
ATOM 712 O O . GLU A 1 95 ? 15.787 5.480 -27.147 1.00 97.69 95 GLU A O 1
ATOM 717 N N . LEU A 1 96 ? 15.404 5.234 -29.344 1.00 97.88 96 LEU A N 1
ATOM 718 C CA . LEU A 1 96 ? 13.965 4.995 -29.196 1.00 97.88 96 LEU A CA 1
ATOM 719 C C . LEU A 1 96 ? 13.678 3.729 -28.381 1.00 97.88 96 LEU A C 1
ATOM 721 O O . LEU A 1 96 ? 12.796 3.729 -27.521 1.00 97.88 96 LEU A O 1
ATOM 725 N N . THR A 1 97 ? 14.447 2.667 -28.615 1.00 97.94 97 THR A N 1
ATOM 726 C CA . THR A 1 97 ? 14.303 1.403 -27.884 1.00 97.94 97 THR A CA 1
ATOM 727 C C . THR A 1 97 ? 14.703 1.563 -26.414 1.00 97.94 97 THR A C 1
ATOM 729 O O . THR A 1 97 ? 14.024 1.038 -25.534 1.00 97.94 97 THR A O 1
ATOM 732 N N . LEU A 1 98 ? 15.737 2.357 -26.116 1.00 98.00 98 LEU A N 1
ATOM 733 C CA . LEU A 1 98 ? 16.121 2.686 -24.740 1.00 98.00 98 LEU A CA 1
ATOM 734 C C . LEU A 1 98 ? 15.046 3.503 -24.015 1.00 98.00 98 LEU A C 1
ATOM 736 O O . LEU A 1 98 ? 14.738 3.208 -22.862 1.00 98.00 98 LEU A O 1
ATOM 740 N N . LYS A 1 99 ? 14.421 4.478 -24.688 1.00 97.81 99 LYS A N 1
ATOM 741 C CA . LYS A 1 99 ? 13.277 5.231 -24.139 1.00 97.81 99 LYS A CA 1
ATOM 742 C C . LYS A 1 99 ? 12.087 4.319 -23.826 1.00 97.81 99 LYS A C 1
ATOM 744 O O . LYS A 1 99 ? 11.422 4.502 -22.807 1.00 97.81 99 LYS A O 1
ATOM 749 N N . LEU A 1 100 ? 11.828 3.321 -24.672 1.00 97.50 100 LEU A N 1
ATOM 750 C CA . LEU A 1 100 ? 10.783 2.327 -24.422 1.00 97.50 100 LEU A CA 1
ATOM 751 C C . LEU A 1 100 ? 11.115 1.439 -23.212 1.00 97.50 100 LEU A C 1
ATOM 753 O O . LEU A 1 100 ? 10.247 1.225 -22.362 1.00 97.50 100 LEU A O 1
ATOM 757 N N . ALA A 1 101 ? 12.364 0.974 -23.111 1.00 97.88 101 ALA A N 1
ATOM 758 C CA . ALA A 1 101 ? 12.841 0.188 -21.976 1.00 97.88 101 ALA A CA 1
ATOM 759 C C . ALA A 1 101 ? 12.711 0.967 -20.655 1.00 97.88 101 ALA A C 1
ATOM 761 O O . ALA A 1 101 ? 12.215 0.426 -19.667 1.00 97.88 101 ALA A O 1
ATOM 762 N N . ASP A 1 102 ? 13.094 2.248 -20.654 1.00 97.56 102 ASP A N 1
ATOM 763 C CA . ASP A 1 102 ? 12.974 3.147 -19.501 1.00 97.56 102 ASP A CA 1
ATOM 764 C C . ASP A 1 102 ? 11.508 3.360 -19.094 1.00 97.56 102 ASP A C 1
ATOM 766 O O . ASP A 1 102 ? 11.138 3.164 -17.937 1.00 97.56 102 ASP A O 1
ATOM 770 N N . SER A 1 103 ? 10.625 3.629 -20.062 1.00 97.50 103 SER A N 1
ATOM 771 C CA . SER A 1 103 ? 9.184 3.761 -19.809 1.00 97.50 103 SER A CA 1
ATOM 772 C C . SER A 1 103 ? 8.582 2.500 -19.175 1.00 97.50 103 SER A C 1
ATOM 774 O O . SER A 1 103 ? 7.796 2.585 -18.227 1.00 97.50 103 SER A O 1
ATOM 776 N N . ARG A 1 104 ? 8.968 1.310 -19.653 1.00 96.38 104 ARG A N 1
ATOM 777 C CA . ARG A 1 104 ? 8.515 0.030 -19.083 1.00 96.38 104 ARG A CA 1
ATOM 778 C C . ARG A 1 104 ? 9.087 -0.227 -17.694 1.00 96.38 104 ARG A C 1
ATOM 780 O O . ARG A 1 104 ? 8.405 -0.824 -16.861 1.00 96.38 104 ARG A O 1
ATOM 787 N N . LEU A 1 105 ? 10.309 0.221 -17.432 1.00 96.88 105 LEU A N 1
ATOM 788 C CA . LEU A 1 105 ? 10.927 0.133 -16.118 1.00 96.88 105 LEU A CA 1
ATOM 789 C C . LEU A 1 105 ? 10.188 1.003 -15.095 1.00 96.88 105 LEU A C 1
ATOM 791 O O . LEU A 1 105 ? 9.825 0.509 -14.027 1.00 96.88 105 LEU A O 1
ATOM 795 N N . GLU A 1 106 ? 9.899 2.258 -15.436 1.00 96.44 106 GLU A N 1
ATOM 796 C CA . GLU A 1 106 ? 9.125 3.161 -14.577 1.00 96.44 106 GLU A CA 1
ATOM 797 C C . GLU A 1 106 ? 7.693 2.660 -14.366 1.00 96.44 106 GLU A C 1
ATOM 799 O O . GLU A 1 106 ? 7.170 2.677 -13.247 1.00 96.44 106 GLU A O 1
ATOM 804 N N . ARG A 1 107 ? 7.073 2.093 -15.405 1.00 96.81 107 ARG A N 1
ATOM 805 C CA . ARG A 1 107 ? 5.779 1.422 -15.261 1.00 96.81 107 ARG A CA 1
ATOM 806 C C . ARG A 1 107 ? 5.842 0.253 -14.273 1.00 96.81 107 ARG A C 1
ATOM 808 O O . ARG A 1 107 ? 5.004 0.162 -13.386 1.00 96.81 107 ARG A O 1
ATOM 815 N N . ALA A 1 108 ? 6.849 -0.611 -14.368 1.00 96.38 108 ALA A N 1
ATOM 816 C CA . ALA A 1 108 ? 6.989 -1.735 -13.443 1.00 96.38 108 ALA A CA 1
ATOM 817 C C . ALA A 1 108 ? 7.217 -1.276 -11.990 1.00 96.38 108 ALA A C 1
ATOM 819 O O . ALA A 1 108 ? 6.671 -1.872 -11.061 1.00 96.38 108 ALA A O 1
ATOM 820 N N . LYS A 1 109 ? 7.991 -0.200 -11.779 1.00 96.38 109 LYS A N 1
ATOM 821 C CA . LYS A 1 109 ? 8.178 0.404 -10.449 1.00 96.38 109 LYS A CA 1
ATOM 822 C C . LYS A 1 109 ? 6.862 0.936 -9.886 1.00 96.38 109 LYS A C 1
ATOM 824 O O . LYS A 1 109 ? 6.503 0.596 -8.761 1.00 96.38 109 LYS A O 1
ATOM 829 N N . THR A 1 110 ? 6.124 1.716 -10.674 1.00 96.44 110 THR A N 1
ATOM 830 C CA . THR A 1 110 ? 4.840 2.296 -10.245 1.00 96.44 110 THR A CA 1
ATOM 831 C C . THR A 1 110 ? 3.787 1.221 -9.968 1.00 96.44 110 THR A C 1
ATOM 833 O O . THR A 1 110 ? 3.084 1.306 -8.964 1.00 96.44 110 THR A O 1
ATOM 836 N N . GLU A 1 111 ? 3.719 0.160 -10.777 1.00 97.38 111 GLU A N 1
ATOM 837 C CA . GLU A 1 111 ? 2.842 -0.993 -10.527 1.00 97.38 111 GLU A CA 1
ATOM 838 C C . GLU A 1 111 ? 3.208 -1.721 -9.218 1.00 97.38 111 GLU A C 1
ATOM 840 O O . GLU A 1 111 ? 2.321 -2.078 -8.436 1.00 97.38 111 GLU A O 1
ATOM 845 N N . ALA A 1 112 ? 4.502 -1.890 -8.923 1.00 96.19 112 ALA A N 1
ATOM 846 C CA . ALA A 1 112 ? 4.955 -2.483 -7.664 1.00 96.19 112 ALA A CA 1
ATOM 847 C C . ALA A 1 112 ? 4.616 -1.605 -6.444 1.00 96.19 112 ALA A C 1
ATOM 849 O O . ALA A 1 112 ? 4.140 -2.115 -5.425 1.00 96.19 112 ALA A O 1
ATOM 850 N N . GLU A 1 113 ? 4.813 -0.288 -6.539 1.00 97.31 113 GLU A N 1
ATOM 851 C CA . GLU A 1 113 ? 4.431 0.665 -5.491 1.00 97.31 113 GLU A CA 1
ATOM 852 C C . GLU A 1 113 ? 2.917 0.672 -5.251 1.00 97.31 113 GLU A C 1
ATOM 854 O O . GLU A 1 113 ? 2.474 0.629 -4.099 1.00 97.31 113 GLU A O 1
ATOM 859 N N . LEU A 1 114 ? 2.119 0.645 -6.322 1.00 96.81 114 LEU A N 1
ATOM 860 C CA . LEU A 1 114 ? 0.661 0.568 -6.250 1.00 96.81 114 LEU A CA 1
ATOM 861 C C . LEU A 1 114 ? 0.222 -0.710 -5.529 1.00 96.81 114 LEU A C 1
ATOM 863 O O . LEU A 1 114 ? -0.594 -0.643 -4.608 1.00 96.81 114 LEU A O 1
ATOM 867 N N . ALA A 1 115 ? 0.818 -1.860 -5.851 1.00 98.06 115 ALA A N 1
ATOM 868 C CA . ALA A 1 115 ? 0.528 -3.118 -5.164 1.00 98.06 115 ALA A CA 1
ATOM 869 C C . ALA A 1 115 ? 0.841 -3.054 -3.654 1.00 98.06 115 ALA A C 1
ATOM 871 O O . ALA A 1 115 ? 0.094 -3.595 -2.832 1.00 98.06 115 ALA A O 1
ATOM 872 N N . VAL A 1 116 ? 1.921 -2.372 -3.257 1.00 98.31 116 VAL A N 1
ATOM 873 C CA . VAL A 1 116 ? 2.256 -2.151 -1.839 1.00 98.31 116 VAL A CA 1
ATOM 874 C C . VAL A 1 116 ? 1.247 -1.220 -1.163 1.00 98.31 116 VAL A C 1
ATOM 876 O O . VAL A 1 116 ? 0.831 -1.489 -0.033 1.00 98.31 116 VAL A O 1
ATOM 879 N N . LEU A 1 117 ? 0.841 -0.136 -1.827 1.00 97.88 117 LEU A N 1
ATOM 880 C CA . LEU A 1 117 ? -0.169 0.788 -1.307 1.00 97.88 117 LEU A CA 1
ATOM 881 C C . LEU A 1 117 ? -1.525 0.105 -1.131 1.00 97.88 117 LEU A C 1
ATOM 883 O O . LEU A 1 117 ? -2.161 0.305 -0.098 1.00 97.88 117 LEU A O 1
ATOM 887 N N . HIS A 1 118 ? -1.922 -0.756 -2.067 1.00 98.00 118 HIS A N 1
ATOM 888 C CA . HIS A 1 118 ? -3.169 -1.511 -1.972 1.00 98.00 118 HIS A CA 1
ATOM 889 C C . HIS A 1 118 ? -3.191 -2.405 -0.724 1.00 98.00 118 HIS A C 1
ATOM 891 O O . HIS A 1 118 ? -4.117 -2.327 0.079 1.00 98.00 118 HIS A O 1
ATOM 897 N N . LYS A 1 119 ? -2.105 -3.151 -0.468 1.00 98.38 119 LYS A N 1
ATOM 898 C CA . LYS A 1 119 ? -1.966 -3.964 0.756 1.00 98.38 119 LYS A CA 1
ATOM 899 C C . LYS A 1 119 ? -2.060 -3.126 2.034 1.00 98.38 119 LYS A C 1
ATOM 901 O O . LYS A 1 119 ? -2.647 -3.559 3.025 1.00 98.38 119 LYS A O 1
ATOM 906 N N . LYS A 1 120 ? -1.473 -1.924 2.037 1.00 98.06 120 LYS A N 1
ATOM 907 C CA . LYS A 1 120 ? -1.575 -0.996 3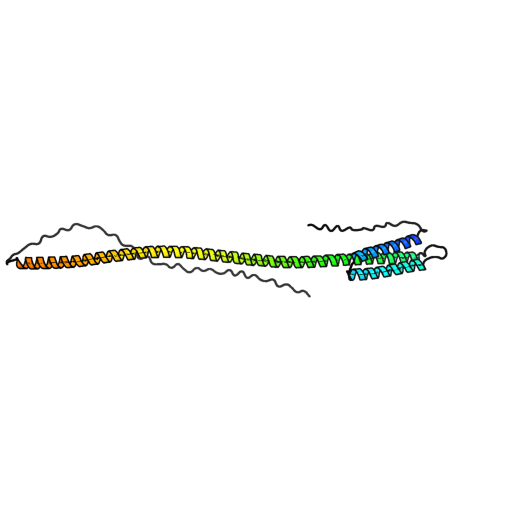.176 1.00 98.06 120 LYS A CA 1
ATOM 908 C C . LYS A 1 120 ? -3.004 -0.482 3.357 1.00 98.06 120 LYS A C 1
ATOM 910 O O . LYS A 1 120 ? -3.453 -0.387 4.497 1.00 98.06 120 LYS A O 1
ATOM 915 N N . ALA A 1 121 ? -3.710 -0.180 2.270 1.00 98.12 121 ALA A N 1
ATOM 916 C CA . ALA A 1 121 ? -5.108 0.235 2.312 1.00 98.12 121 ALA A CA 1
ATOM 917 C C . ALA A 1 121 ? -6.002 -0.871 2.897 1.00 98.12 121 ALA A C 1
ATOM 919 O O . ALA A 1 121 ? -6.794 -0.593 3.797 1.00 98.12 121 ALA A O 1
ATOM 920 N N . ASP A 1 122 ? -5.801 -2.126 2.489 1.00 98.31 122 ASP A N 1
ATOM 921 C CA . ASP A 1 122 ? -6.530 -3.279 3.033 1.00 98.31 122 ASP A CA 1
ATOM 922 C C . ASP A 1 122 ? -6.278 -3.454 4.541 1.00 98.31 122 ASP A C 1
ATOM 924 O O . ASP A 1 122 ? -7.214 -3.646 5.323 1.00 98.31 122 ASP A O 1
ATOM 928 N N . ALA A 1 123 ? -5.027 -3.294 4.986 1.00 98.25 123 ALA A N 1
ATOM 929 C CA . ALA A 1 123 ? -4.681 -3.338 6.407 1.00 98.25 123 ALA A CA 1
ATOM 930 C C . ALA A 1 123 ? -5.329 -2.196 7.213 1.00 98.25 123 ALA A C 1
ATOM 932 O O . ALA A 1 123 ? -5.765 -2.405 8.346 1.00 98.25 123 ALA A O 1
ATOM 933 N N . VAL A 1 124 ? -5.407 -0.985 6.651 1.00 98.69 124 VAL A N 1
ATOM 934 C CA . VAL A 1 124 ? -6.103 0.146 7.286 1.00 98.69 124 VAL A CA 1
ATOM 935 C C . VAL A 1 124 ? -7.605 -0.115 7.352 1.00 98.69 124 VAL A C 1
ATOM 937 O O . VAL A 1 124 ? -8.195 0.083 8.410 1.00 98.69 124 VAL A O 1
ATOM 940 N N . LYS A 1 125 ? -8.216 -0.631 6.281 1.00 98.50 125 LYS A N 1
ATOM 941 C CA . LYS A 1 125 ? -9.639 -0.998 6.256 1.00 98.50 125 LYS A CA 1
ATOM 942 C C . LYS A 1 125 ? -9.978 -2.033 7.332 1.00 98.50 125 LYS A C 1
ATOM 944 O O . LYS A 1 125 ? -10.980 -1.886 8.027 1.00 98.50 125 LYS A O 1
ATOM 949 N N . ALA A 1 126 ? -9.115 -3.031 7.529 1.00 98.50 126 ALA A N 1
ATOM 950 C CA . ALA A 1 126 ? -9.270 -4.005 8.608 1.00 98.50 126 ALA A CA 1
ATOM 951 C C . ALA A 1 126 ? -9.211 -3.348 10.001 1.00 98.50 126 ALA A C 1
ATOM 953 O O . ALA A 1 126 ? -10.025 -3.666 10.864 1.00 98.50 126 ALA A O 1
ATOM 954 N N . LYS A 1 127 ? -8.295 -2.393 10.217 1.00 98.50 127 LYS A N 1
ATOM 955 C CA . LYS A 1 127 ? -8.212 -1.641 11.482 1.00 98.50 127 LYS A CA 1
ATOM 956 C C . LYS A 1 127 ? -9.435 -0.761 11.726 1.00 98.50 127 LYS A C 1
ATOM 958 O O . LYS A 1 127 ? -9.901 -0.705 12.856 1.00 98.50 127 LYS A O 1
ATOM 963 N N . VAL A 1 128 ? -9.950 -0.094 10.692 1.00 98.62 128 VAL A N 1
ATOM 964 C CA . VAL A 1 128 ? -11.177 0.715 10.792 1.00 98.62 128 VAL A CA 1
ATOM 965 C C . VAL A 1 128 ? -12.341 -0.155 11.256 1.00 98.62 128 VAL A C 1
ATOM 967 O O . VAL A 1 128 ? -13.001 0.206 12.222 1.00 98.62 128 VAL A O 1
ATOM 970 N N . LYS A 1 129 ? -12.500 -1.352 10.679 1.00 98.44 129 LYS A N 1
ATOM 971 C CA . LYS A 1 129 ? -13.529 -2.301 11.119 1.00 98.44 129 LYS A CA 1
ATOM 972 C C . LYS A 1 129 ? -13.410 -2.651 12.608 1.00 98.44 129 LYS A C 1
ATOM 974 O O . LYS A 1 129 ? -14.405 -2.621 13.316 1.00 98.44 129 LYS A O 1
ATOM 979 N N . VAL A 1 130 ? -12.196 -2.913 13.102 1.00 98.56 130 VAL A N 1
ATOM 980 C CA . VAL A 1 130 ? -11.972 -3.169 14.539 1.00 98.56 130 VAL A CA 1
ATOM 981 C C . VAL A 1 130 ? -12.385 -1.967 15.394 1.00 98.56 130 VAL A C 1
ATOM 983 O O . VAL A 1 130 ? -12.976 -2.150 16.454 1.00 98.56 130 VAL A O 1
ATOM 986 N N . PHE A 1 131 ? -12.099 -0.738 14.958 1.00 98.56 131 PHE A N 1
ATOM 987 C CA . PHE A 1 131 ? -12.540 0.458 15.679 1.00 98.56 131 PHE A CA 1
ATOM 988 C C . PHE A 1 131 ? -14.062 0.622 15.679 1.00 98.56 131 PHE A C 1
ATOM 990 O O . PHE A 1 131 ? -14.613 1.018 16.705 1.00 98.56 131 PHE A O 1
ATOM 997 N N . ASP A 1 132 ? -14.734 0.300 14.575 1.00 98.56 132 ASP A N 1
ATOM 998 C CA . ASP A 1 132 ? -16.195 0.333 14.493 1.00 98.56 132 ASP A CA 1
ATOM 999 C C . ASP A 1 132 ? -16.830 -0.721 15.416 1.00 98.56 132 ASP A C 1
ATOM 1001 O O . ASP A 1 132 ? -17.734 -0.392 16.186 1.00 98.56 132 ASP A O 1
ATOM 1005 N N . ASP A 1 133 ? -16.293 -1.946 15.432 1.00 98.44 133 ASP A N 1
ATOM 1006 C CA . ASP A 1 133 ? -16.730 -3.022 16.331 1.00 98.44 133 ASP A CA 1
ATOM 1007 C C . ASP A 1 133 ? -16.538 -2.621 17.810 1.00 98.44 133 ASP A C 1
ATOM 1009 O O . ASP A 1 133 ? -17.452 -2.751 18.628 1.00 98.44 133 ASP A O 1
ATOM 1013 N N . LEU A 1 134 ? -15.375 -2.051 18.159 1.00 98.50 134 LEU A N 1
ATOM 1014 C CA . LEU A 1 134 ? -15.100 -1.537 19.509 1.00 98.50 134 LEU A CA 1
ATOM 1015 C C . LEU A 1 134 ? -16.031 -0.384 19.892 1.00 98.50 134 LEU A C 1
ATOM 1017 O O . LEU A 1 134 ? -16.463 -0.294 21.041 1.00 98.50 134 LEU A O 1
ATOM 1021 N N . ARG A 1 135 ? -16.356 0.505 18.949 1.00 98.50 135 ARG A N 1
ATOM 1022 C CA . ARG A 1 135 ? -17.311 1.592 19.180 1.00 98.50 135 ARG A CA 1
ATOM 1023 C C . ARG A 1 135 ? -18.709 1.042 19.465 1.00 98.50 135 ARG A C 1
ATOM 1025 O O . ARG A 1 135 ? -19.378 1.569 20.355 1.00 98.50 135 ARG A O 1
ATOM 1032 N N . GLY A 1 136 ? -19.117 -0.011 18.756 1.00 98.50 136 GLY A N 1
ATOM 1033 C CA . GLY A 1 136 ? -20.351 -0.749 19.019 1.00 98.50 136 GLY A CA 1
ATOM 1034 C C . GLY A 1 136 ? -20.376 -1.360 20.421 1.00 98.50 136 GLY A C 1
ATOM 1035 O O . GLY A 1 136 ? -21.325 -1.128 21.169 1.00 98.50 136 GLY A O 1
ATOM 1036 N N . GLU A 1 137 ? -19.311 -2.057 20.827 1.00 98.56 137 GLU A N 1
ATOM 1037 C CA . GLU A 1 137 ? -19.247 -2.665 22.165 1.00 98.56 137 GLU A CA 1
ATOM 1038 C C . GLU A 1 137 ? -19.222 -1.609 23.279 1.00 98.56 137 GLU A C 1
ATOM 1040 O O . GLU A 1 137 ? -19.895 -1.769 24.293 1.00 98.56 137 GLU A O 1
ATOM 1045 N N . ILE A 1 138 ? -18.531 -0.478 23.089 1.00 98.38 138 ILE A N 1
ATOM 1046 C CA . ILE A 1 138 ? -18.567 0.637 24.051 1.00 98.38 138 ILE A CA 1
ATOM 1047 C C . ILE A 1 138 ? -19.994 1.171 24.223 1.00 98.38 138 ILE A C 1
ATOM 1049 O O . ILE A 1 138 ? -20.393 1.474 25.348 1.00 98.38 138 ILE A O 1
ATOM 1053 N N . ALA A 1 139 ? -20.760 1.310 23.138 1.00 98.44 139 ALA A N 1
ATOM 1054 C CA . ALA A 1 139 ? -22.155 1.733 23.226 1.00 98.44 139 ALA A CA 1
ATOM 1055 C C . ALA A 1 139 ? -22.990 0.712 24.018 1.00 98.44 139 ALA A C 1
ATOM 1057 O O . ALA A 1 139 ? -23.672 1.089 24.969 1.00 98.44 139 ALA A O 1
ATOM 1058 N N . ARG A 1 140 ? -22.835 -0.583 23.714 1.00 98.62 140 ARG A N 1
ATOM 1059 C CA . ARG A 1 140 ? -23.515 -1.678 24.422 1.00 98.62 140 ARG A CA 1
ATOM 1060 C C . ARG A 1 140 ? -23.202 -1.690 25.922 1.00 98.62 140 ARG A C 1
ATOM 1062 O O . ARG A 1 140 ? -24.108 -1.787 26.744 1.00 98.62 140 ARG A O 1
ATOM 1069 N N . LEU A 1 141 ? -21.927 -1.546 26.287 1.00 98.44 141 LEU A N 1
ATOM 1070 C CA . LEU A 1 141 ? -21.486 -1.518 27.684 1.00 98.44 141 LEU A CA 1
ATOM 1071 C C . LEU A 1 141 ? -22.021 -0.300 28.444 1.00 98.44 141 LEU A C 1
ATOM 1073 O O . LEU A 1 141 ? -22.332 -0.413 29.629 1.00 98.44 141 LEU A O 1
ATOM 1077 N N . LYS A 1 142 ? -22.158 0.856 27.785 1.00 98.44 142 LYS A N 1
ATOM 1078 C CA . LYS A 1 142 ? -22.793 2.036 28.393 1.00 98.44 142 LYS A CA 1
ATOM 1079 C C . LYS A 1 142 ? -24.270 1.794 28.692 1.00 98.44 142 LYS A C 1
ATOM 1081 O O . LYS A 1 142 ? -24.728 2.167 29.772 1.00 98.44 142 LYS A O 1
ATOM 1086 N N . ASP A 1 143 ? -24.989 1.146 27.782 1.00 98.25 143 ASP A N 1
ATOM 1087 C CA . ASP A 1 143 ? -26.397 0.803 27.996 1.00 98.25 143 ASP A CA 1
ATOM 1088 C C . ASP A 1 143 ? -26.563 -0.201 29.142 1.00 98.25 143 ASP A C 1
ATOM 1090 O O . ASP A 1 143 ? -27.448 -0.047 29.985 1.00 98.25 143 ASP A O 1
ATOM 1094 N N . ASP A 1 144 ? -25.695 -1.212 29.215 1.00 98.12 144 ASP A N 1
ATOM 1095 C CA . ASP A 1 144 ? -25.715 -2.201 30.297 1.00 98.12 144 ASP A CA 1
ATOM 1096 C C . ASP A 1 144 ? -25.357 -1.578 31.656 1.00 98.12 144 ASP A C 1
ATOM 1098 O O . ASP A 1 144 ? -25.997 -1.892 32.663 1.00 98.12 144 ASP A O 1
ATOM 1102 N N . LEU A 1 145 ? -24.416 -0.629 31.692 1.00 97.94 145 LEU A N 1
ATOM 1103 C CA . LEU A 1 145 ? -24.113 0.146 32.898 1.00 97.94 145 LEU A CA 1
ATOM 1104 C C . LEU A 1 145 ? -25.342 0.934 33.377 1.00 97.94 145 LEU A C 1
ATOM 1106 O O . LEU A 1 145 ? -25.706 0.855 34.549 1.00 97.94 145 LEU A O 1
ATOM 1110 N N . ALA A 1 146 ? -26.038 1.620 32.466 1.00 97.44 146 ALA A N 1
ATOM 1111 C CA . ALA A 1 146 ? -27.240 2.378 32.803 1.00 97.44 146 ALA A CA 1
ATOM 1112 C C . ALA A 1 146 ? -28.380 1.486 33.333 1.00 97.44 146 ALA A C 1
ATOM 1114 O O . ALA A 1 146 ? -29.147 1.911 34.201 1.00 97.44 146 ALA A O 1
ATOM 1115 N N . LYS A 1 147 ? -28.509 0.246 32.840 1.00 97.00 147 LYS A N 1
ATOM 1116 C CA . LYS A 1 147 ? -29.461 -0.740 33.385 1.00 97.00 147 LYS A CA 1
ATOM 1117 C C . LYS A 1 147 ? -29.062 -1.183 34.791 1.00 97.00 147 LYS A C 1
ATOM 1119 O O . LYS A 1 147 ? -29.916 -1.207 35.674 1.00 97.00 147 LYS A O 1
ATOM 1124 N N . ASN A 1 148 ? -27.784 -1.483 35.014 1.00 96.88 148 ASN A N 1
ATOM 1125 C CA . ASN A 1 148 ? -27.287 -1.868 36.336 1.00 96.88 148 ASN A CA 1
ATOM 1126 C C . ASN A 1 148 ? -27.504 -0.761 37.375 1.00 96.88 148 ASN A C 1
ATOM 1128 O O . ASN A 1 148 ? -27.912 -1.058 38.495 1.00 96.88 148 ASN A O 1
ATOM 1132 N N . ASP A 1 149 ? -27.325 0.506 37.000 1.00 97.12 149 ASP A N 1
ATOM 1133 C CA . ASP A 1 149 ? -27.608 1.641 37.884 1.00 97.12 149 ASP A CA 1
ATOM 1134 C C . ASP A 1 149 ? -29.090 1.713 38.288 1.00 97.12 149 ASP A C 1
ATOM 1136 O O . ASP A 1 149 ? -29.410 2.042 39.434 1.00 97.12 149 ASP A O 1
ATOM 1140 N N . LYS A 1 150 ? -30.015 1.386 37.372 1.00 96.69 150 LYS A N 1
ATOM 1141 C CA . LYS A 1 150 ? -31.454 1.303 37.681 1.00 96.69 150 LYS A CA 1
ATOM 1142 C C . LYS A 1 150 ? -31.744 0.172 38.663 1.00 96.69 150 LYS A C 1
ATOM 1144 O O . LYS A 1 150 ? -32.349 0.426 39.702 1.00 96.69 150 LYS A O 1
ATOM 1149 N N . VAL A 1 151 ? -31.231 -1.028 38.391 1.00 97.00 151 VAL A N 1
ATOM 1150 C CA . VAL A 1 151 ? -31.374 -2.188 39.288 1.00 97.00 151 VAL A CA 1
ATOM 1151 C C . VAL A 1 151 ? -30.783 -1.888 40.670 1.00 97.00 151 VAL A C 1
ATOM 1153 O O . VAL A 1 151 ? -31.376 -2.234 41.688 1.00 97.00 151 VAL A O 1
ATOM 1156 N N . GLY A 1 152 ? -29.647 -1.189 40.737 1.00 96.75 152 GLY A N 1
ATOM 1157 C CA . GLY A 1 152 ? -29.042 -0.759 41.999 1.00 96.75 152 GLY A CA 1
ATOM 1158 C C . GLY A 1 152 ? -29.953 0.159 42.821 1.00 96.75 152 GLY A C 1
ATOM 1159 O O . GLY A 1 152 ? -30.073 -0.021 44.035 1.00 96.75 152 GLY A O 1
ATOM 1160 N N . LYS A 1 153 ? -30.641 1.106 42.169 1.00 96.94 153 LYS A N 1
ATOM 1161 C CA . LYS A 1 153 ? -31.629 1.987 42.818 1.00 96.94 153 LYS A CA 1
ATOM 1162 C C . LYS A 1 153 ? -32.863 1.218 43.287 1.00 96.94 153 LYS A C 1
ATOM 1164 O O . LYS A 1 153 ? -33.302 1.427 44.414 1.00 96.94 153 LYS A O 1
ATOM 1169 N N . GLU A 1 154 ? -33.388 0.315 42.463 1.00 96.94 154 GLU A N 1
ATOM 1170 C CA . GLU A 1 154 ? -34.520 -0.550 42.822 1.00 96.94 154 GLU A CA 1
ATOM 1171 C C . GLU A 1 154 ? -34.183 -1.439 44.025 1.00 96.94 154 GLU A C 1
ATOM 1173 O O . GLU A 1 154 ? -34.953 -1.527 44.978 1.00 96.94 154 GLU A O 1
ATOM 1178 N N . LEU A 1 155 ? -32.986 -2.027 44.048 1.00 96.38 155 LEU A N 1
ATOM 1179 C CA . LEU A 1 155 ? -32.512 -2.841 45.165 1.00 96.38 155 LEU A CA 1
ATOM 1180 C C . LEU A 1 155 ? -32.361 -2.018 46.452 1.00 96.38 155 LEU A C 1
ATOM 1182 O O . LEU A 1 155 ? -32.686 -2.506 47.536 1.00 96.38 155 LEU A O 1
ATOM 1186 N N . ALA A 1 156 ? -31.884 -0.774 46.356 1.00 97.00 156 ALA A N 1
ATOM 1187 C CA . ALA A 1 156 ? -31.828 0.135 47.499 1.00 97.00 156 ALA A CA 1
ATOM 1188 C C . ALA A 1 156 ? -33.234 0.483 48.024 1.00 97.00 156 ALA A C 1
ATOM 1190 O O . ALA A 1 156 ? -33.446 0.464 49.238 1.00 97.00 156 ALA A O 1
ATOM 1191 N N . ALA A 1 157 ? -34.197 0.727 47.129 1.00 97.19 157 ALA A N 1
ATOM 1192 C CA . ALA A 1 157 ? -35.591 0.982 47.492 1.00 97.19 157 ALA A CA 1
ATOM 1193 C C . ALA A 1 157 ? -36.234 -0.233 48.184 1.00 97.19 157 ALA A C 1
ATOM 1195 O O . ALA A 1 157 ? -36.789 -0.092 49.271 1.00 97.19 157 ALA A O 1
ATOM 1196 N N . LEU A 1 158 ? -36.064 -1.437 47.628 1.00 97.06 158 LEU A N 1
ATOM 1197 C CA . LEU A 1 158 ? -36.562 -2.681 48.225 1.00 97.06 158 LEU A CA 1
ATOM 1198 C C . LEU A 1 158 ? -35.940 -2.961 49.598 1.00 97.06 158 LEU A C 1
ATOM 1200 O O . LEU A 1 158 ? -36.615 -3.447 50.504 1.00 97.06 158 LEU A O 1
ATOM 1204 N N . LYS A 1 159 ? -34.653 -2.642 49.790 1.00 97.38 159 LYS A N 1
ATOM 1205 C CA . LYS A 1 159 ? -34.017 -2.746 51.112 1.00 97.38 159 LYS A CA 1
ATOM 1206 C C . LYS A 1 159 ? -34.669 -1.809 52.125 1.00 97.38 159 LYS A C 1
ATOM 1208 O O . LYS A 1 159 ? -34.959 -2.264 53.230 1.00 97.38 159 LYS A O 1
ATOM 1213 N N . ALA A 1 160 ? -34.926 -0.559 51.741 1.00 97.25 160 ALA A N 1
ATOM 1214 C CA . ALA A 1 160 ? -35.591 0.417 52.599 1.00 97.25 160 ALA A CA 1
ATOM 1215 C C . ALA A 1 160 ? -37.028 -0.007 52.947 1.00 97.25 160 ALA A C 1
ATOM 1217 O O . ALA A 1 160 ? -37.424 0.070 54.108 1.00 97.25 160 ALA A O 1
ATOM 1218 N N . GLU A 1 161 ? -37.784 -0.523 51.975 1.00 97.25 161 GLU A N 1
ATOM 1219 C CA . GLU A 1 161 ? -39.131 -1.058 52.202 1.00 97.25 161 GLU A CA 1
ATOM 1220 C C . GLU A 1 161 ? -39.107 -2.264 53.151 1.00 97.25 161 GLU A C 1
ATOM 1222 O O . GLU A 1 161 ? -39.876 -2.320 54.110 1.00 97.25 161 GLU A O 1
ATOM 1227 N N . ARG A 1 162 ? -38.166 -3.197 52.958 1.00 97.56 162 ARG A N 1
ATOM 1228 C CA . ARG A 1 162 ? -37.979 -4.346 53.853 1.00 97.56 162 ARG A CA 1
ATOM 1229 C C . ARG A 1 162 ? -37.651 -3.908 55.280 1.00 97.56 162 ARG A C 1
ATOM 1231 O O . ARG A 1 162 ? -38.174 -4.500 56.221 1.00 97.56 162 ARG A O 1
ATOM 1238 N N . ASP A 1 163 ? -36.798 -2.899 55.457 1.00 97.69 163 ASP A N 1
ATOM 1239 C CA . ASP A 1 163 ? -36.475 -2.346 56.779 1.00 97.69 163 ASP A CA 1
ATOM 1240 C C . ASP A 1 163 ? -37.699 -1.677 57.434 1.00 97.69 163 ASP A C 1
ATOM 1242 O O . ASP A 1 163 ? -37.955 -1.898 58.621 1.00 97.69 163 ASP A O 1
ATOM 1246 N N . ALA A 1 164 ? -38.501 -0.935 56.665 1.00 97.25 164 ALA A N 1
ATOM 1247 C CA . ALA A 1 164 ? -39.740 -0.321 57.144 1.00 97.25 164 ALA A CA 1
ATOM 1248 C C . ALA A 1 164 ? -40.791 -1.368 57.553 1.00 97.25 164 ALA A C 1
ATOM 1250 O O . ALA A 1 164 ? -41.352 -1.287 58.648 1.00 97.25 164 ALA A O 1
ATOM 1251 N N . LEU A 1 165 ? -41.011 -2.392 56.724 1.00 97.12 165 LEU A N 1
ATOM 1252 C CA . LEU A 1 165 ? -41.909 -3.508 57.035 1.00 97.12 165 LEU A CA 1
ATOM 1253 C C . LEU A 1 165 ? -41.433 -4.281 58.269 1.00 97.12 165 LEU A C 1
ATOM 1255 O O . LEU A 1 165 ? -42.235 -4.609 59.140 1.00 97.12 165 LEU A O 1
ATOM 1259 N N . ALA A 1 166 ? -40.126 -4.525 58.403 1.00 97.25 166 ALA A N 1
ATOM 1260 C CA . ALA A 1 166 ? -39.571 -5.171 59.589 1.00 97.25 166 ALA A CA 1
ATOM 1261 C C . ALA A 1 166 ? -39.820 -4.355 60.872 1.00 97.25 166 ALA A C 1
ATOM 1263 O O . ALA A 1 166 ? -40.056 -4.940 61.931 1.00 97.25 166 ALA A O 1
ATOM 1264 N N . ALA A 1 167 ? -39.793 -3.020 60.795 1.00 97.19 167 ALA A N 1
ATOM 1265 C CA . ALA A 1 167 ? -40.152 -2.153 61.916 1.00 97.19 167 ALA A CA 1
ATOM 1266 C C . ALA A 1 167 ? -41.655 -2.226 62.246 1.00 97.19 167 ALA A C 1
ATOM 1268 O O . ALA A 1 167 ? -42.007 -2.376 63.416 1.00 97.19 167 ALA A O 1
ATOM 1269 N N . GLN A 1 168 ? -42.529 -2.205 61.233 1.00 96.94 168 GLN A N 1
ATOM 1270 C CA . GLN A 1 168 ? -43.980 -2.350 61.421 1.00 96.94 168 GLN A CA 1
ATOM 1271 C C . GLN A 1 168 ? -44.352 -3.695 62.056 1.00 96.94 168 GLN A C 1
ATOM 1273 O O . GLN A 1 168 ? -45.153 -3.733 62.986 1.00 96.94 168 GLN A O 1
ATOM 1278 N N . VAL A 1 169 ? -43.732 -4.796 61.618 1.00 97.06 169 VAL A N 1
ATOM 1279 C CA . VAL A 1 169 ? -43.953 -6.129 62.206 1.00 97.06 169 VAL A CA 1
ATOM 1280 C C . VAL A 1 169 ? -43.568 -6.151 63.687 1.00 97.06 169 VAL A C 1
ATOM 1282 O O . VAL A 1 169 ? -44.310 -6.688 64.506 1.00 97.06 169 VAL A O 1
ATOM 1285 N N . LYS A 1 170 ? -42.439 -5.532 64.061 1.00 96.69 170 LYS A N 1
ATOM 1286 C CA . LYS A 1 170 ? -42.040 -5.424 65.474 1.00 96.69 170 LYS A CA 1
ATOM 1287 C C . LYS A 1 170 ? -43.066 -4.646 66.297 1.00 96.69 170 LYS A C 1
ATOM 1289 O O . LYS A 1 170 ? -43.395 -5.084 67.394 1.00 96.69 170 LYS A O 1
ATOM 1294 N N . GLN A 1 171 ? -43.576 -3.537 65.765 1.00 96.38 171 GLN A N 1
ATOM 1295 C CA . GLN A 1 171 ? -44.590 -2.729 66.441 1.00 96.38 171 GLN A CA 1
ATOM 1296 C C . GLN A 1 171 ? -45.910 -3.493 66.624 1.00 96.38 171 GLN A C 1
ATOM 1298 O O . GLN A 1 171 ? -46.471 -3.502 67.717 1.00 96.38 171 GLN A O 1
ATOM 1303 N N . LEU A 1 172 ? -46.381 -4.194 65.589 1.00 96.12 172 LEU A N 1
ATOM 1304 C CA . LEU A 1 172 ? -47.597 -5.005 65.685 1.00 96.12 172 LEU A CA 1
ATOM 1305 C C . LEU A 1 172 ? -47.465 -6.118 66.726 1.00 96.12 172 LEU A C 1
ATOM 1307 O O . LEU A 1 172 ? -48.402 -6.349 67.485 1.00 96.12 172 LEU A O 1
ATOM 1311 N N . ASN A 1 173 ? -46.298 -6.762 66.810 1.00 95.75 173 ASN A N 1
ATOM 1312 C CA . ASN A 1 173 ? -46.041 -7.757 67.849 1.00 95.75 173 ASN A CA 1
ATOM 1313 C C . ASN A 1 173 ? -46.120 -7.133 69.253 1.00 95.75 173 ASN A C 1
ATOM 1315 O O . ASN A 1 173 ? -46.764 -7.702 70.131 1.00 95.75 173 ASN A O 1
ATOM 1319 N N . THR A 1 174 ? -45.546 -5.942 69.466 1.00 96.06 174 THR A N 1
ATOM 1320 C CA . THR A 1 174 ? -45.653 -5.252 70.765 1.00 96.06 174 THR A CA 1
ATOM 1321 C C . THR A 1 174 ? -47.084 -4.822 71.096 1.00 96.06 174 THR A C 1
ATOM 1323 O O . THR A 1 174 ? -47.517 -4.951 72.243 1.00 96.06 174 THR A O 1
ATOM 1326 N N . ASP A 1 175 ? -47.847 -4.357 70.104 1.00 94.38 175 ASP A N 1
ATOM 1327 C CA . ASP A 1 175 ? -49.251 -3.972 70.282 1.00 94.38 175 ASP A CA 1
ATOM 1328 C C . ASP A 1 175 ? -50.121 -5.195 70.605 1.00 94.38 175 ASP A C 1
ATOM 1330 O O . ASP A 1 175 ? -51.036 -5.121 71.430 1.00 94.38 175 ASP A O 1
ATOM 1334 N N . GLN A 1 176 ? -49.816 -6.342 69.994 1.00 95.12 176 GLN A N 1
ATOM 1335 C CA . GLN A 1 176 ? -50.484 -7.605 70.276 1.00 95.12 176 GLN A CA 1
ATOM 1336 C C . GLN A 1 176 ? -50.216 -8.075 71.711 1.00 95.12 176 GLN A C 1
ATOM 1338 O O . GLN A 1 176 ? -51.171 -8.374 72.428 1.00 95.12 176 GLN A O 1
ATOM 1343 N N . GLU A 1 177 ? -48.963 -8.045 72.172 1.00 94.88 177 GLU A N 1
ATOM 1344 C C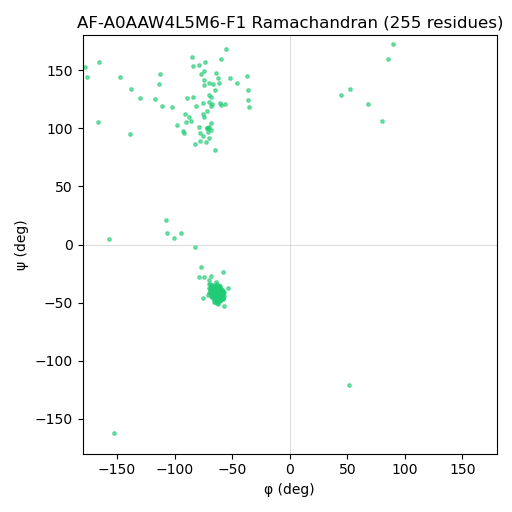A . GLU A 1 177 ? -48.618 -8.356 73.567 1.00 94.88 177 GLU A CA 1
ATOM 1345 C C . GLU A 1 177 ? -49.351 -7.440 74.563 1.00 94.88 177 GLU A C 1
ATOM 1347 O O . GLU A 1 177 ? -49.819 -7.885 75.615 1.00 94.88 177 GLU A O 1
ATOM 1352 N N . LEU A 1 178 ? -49.475 -6.145 74.249 1.00 95.44 178 LEU A N 1
ATOM 1353 C CA . LEU A 1 178 ? -50.218 -5.197 75.080 1.00 95.44 178 LEU A CA 1
ATOM 1354 C C . LEU A 1 178 ? -51.716 -5.525 75.106 1.00 95.44 178 LEU A C 1
ATOM 1356 O O . LEU A 1 178 ? -52.346 -5.483 76.165 1.00 95.44 178 LEU A O 1
ATOM 1360 N N . ARG A 1 179 ? -52.292 -5.874 73.954 1.00 94.31 179 ARG A N 1
ATOM 1361 C CA . ARG A 1 179 ? -53.702 -6.253 73.839 1.00 94.31 179 ARG A CA 1
ATOM 1362 C C . ARG A 1 179 ? -54.014 -7.514 74.639 1.00 94.31 179 ARG A C 1
ATOM 1364 O O . ARG A 1 179 ? -55.041 -7.555 75.312 1.00 94.31 179 ARG A O 1
ATOM 1371 N N . GLU A 1 180 ? -53.131 -8.506 74.603 1.00 95.00 180 GLU A N 1
ATOM 1372 C CA . GLU A 1 180 ? -53.251 -9.732 75.399 1.00 95.00 180 GLU A CA 1
ATOM 1373 C C . GLU A 1 180 ? -53.216 -9.428 76.906 1.00 95.00 180 GLU A C 1
ATOM 1375 O O . GLU A 1 180 ? -54.064 -9.920 77.654 1.00 95.00 180 GLU A O 1
ATOM 1380 N N . LYS A 1 181 ? -52.321 -8.536 77.357 1.00 94.94 181 LYS A N 1
ATOM 1381 C CA . LYS A 1 181 ? -52.285 -8.064 78.757 1.00 94.94 181 LYS A CA 1
ATOM 1382 C C . LYS A 1 181 ? -53.581 -7.366 79.168 1.00 94.94 181 LYS A C 1
ATOM 1384 O O . LYS A 1 181 ? -54.153 -7.700 80.203 1.00 94.94 181 LYS A O 1
ATOM 1389 N N . LEU A 1 182 ? -54.076 -6.442 78.342 1.00 94.25 182 LEU A N 1
ATOM 1390 C CA . LEU A 1 182 ? -55.333 -5.733 78.596 1.00 94.25 182 LEU A CA 1
ATOM 1391 C C . LEU A 1 182 ? -56.540 -6.676 78.610 1.00 94.25 182 LEU A C 1
ATOM 1393 O O . LEU A 1 182 ? -57.479 -6.461 79.374 1.00 94.25 182 LEU A O 1
ATOM 1397 N N . GLN A 1 183 ? -56.553 -7.716 77.775 1.00 94.38 183 GLN A N 1
ATOM 1398 C CA . GLN A 1 183 ? -57.600 -8.738 77.814 1.00 94.38 183 GLN A CA 1
ATOM 1399 C C . GLN A 1 183 ? -57.555 -9.532 79.118 1.00 94.38 183 GLN A C 1
ATOM 1401 O O . GLN A 1 183 ? -58.596 -9.700 79.752 1.00 94.38 183 GLN A O 1
ATOM 1406 N N . ALA A 1 184 ? -56.368 -9.964 79.549 1.00 93.81 184 ALA A N 1
ATOM 1407 C CA . ALA A 1 184 ? -56.203 -10.654 80.823 1.00 93.81 184 ALA A CA 1
ATOM 1408 C C . ALA A 1 184 ? -56.683 -9.790 82.004 1.00 93.81 184 ALA A C 1
ATOM 1410 O O . ALA A 1 184 ? -57.406 -10.283 82.869 1.00 93.81 184 ALA A O 1
ATOM 1411 N N . GLU A 1 185 ? -56.352 -8.496 82.007 1.00 93.38 185 GLU A N 1
ATOM 1412 C CA . GLU A 1 185 ? -56.791 -7.543 83.032 1.00 93.38 185 GLU A CA 1
ATOM 1413 C C . GLU A 1 185 ? -58.303 -7.260 82.982 1.00 93.38 185 GLU A C 1
ATOM 1415 O O . GLU A 1 185 ? -58.977 -7.201 84.008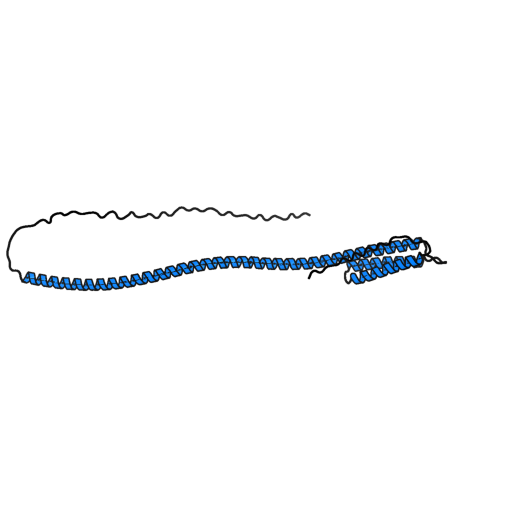 1.00 93.38 185 GLU A O 1
ATOM 1420 N N . ASN A 1 186 ? -58.894 -7.149 81.792 1.00 92.50 186 ASN A N 1
ATOM 1421 C CA . ASN A 1 186 ? -60.347 -7.018 81.673 1.00 92.50 186 ASN A CA 1
ATOM 1422 C C . ASN A 1 186 ? -61.077 -8.250 82.222 1.00 92.50 186 ASN A C 1
ATOM 1424 O O . ASN A 1 186 ? -62.108 -8.117 82.882 1.00 92.50 186 ASN A O 1
ATOM 1428 N N . GLU A 1 187 ? -60.557 -9.451 81.975 1.00 93.38 187 GLU A N 1
ATOM 1429 C CA . GLU A 1 187 ? -61.137 -10.682 82.511 1.00 93.38 187 GLU A CA 1
ATOM 1430 C C . GLU A 1 187 ? -61.001 -10.773 84.041 1.00 93.38 187 GLU A C 1
ATOM 1432 O O . GLU A 1 187 ? -61.928 -11.240 84.709 1.00 93.38 187 GLU A O 1
ATOM 1437 N N . THR A 1 188 ? -59.905 -10.285 84.635 1.00 92.69 188 THR A N 1
ATOM 1438 C CA . THR A 1 188 ? -59.783 -10.206 86.102 1.00 92.69 188 THR A CA 1
ATOM 1439 C C . THR A 1 188 ? -60.739 -9.173 86.697 1.00 92.69 188 THR A C 1
ATOM 1441 O O . THR A 1 188 ? -61.435 -9.486 87.666 1.00 92.69 188 THR A O 1
ATOM 1444 N N . LEU A 1 189 ? -60.855 -7.985 86.096 1.00 92.44 189 LEU A N 1
ATOM 1445 C CA . LEU A 1 189 ? -61.791 -6.945 86.535 1.00 92.44 189 LEU A CA 1
ATOM 1446 C C . LEU A 1 189 ? -63.252 -7.392 86.427 1.00 92.44 189 LEU A C 1
ATOM 1448 O O . LEU A 1 189 ? -64.026 -7.172 87.357 1.00 92.44 189 LEU A O 1
ATOM 1452 N N . LYS A 1 190 ? -63.641 -8.077 85.343 1.00 92.25 190 LYS A N 1
ATOM 1453 C CA . LYS A 1 190 ? -64.985 -8.668 85.214 1.00 92.25 190 LYS A CA 1
ATOM 1454 C C . LYS A 1 190 ? -65.279 -9.666 86.330 1.00 92.25 190 LYS A C 1
ATOM 1456 O O . LYS A 1 190 ? -66.375 -9.641 86.887 1.00 92.25 190 LYS A O 1
ATOM 1461 N N . LYS A 1 191 ? -64.316 -10.530 86.675 1.00 90.81 191 LYS A N 1
ATOM 1462 C CA . LYS A 1 191 ? -64.463 -11.476 87.794 1.00 90.81 191 LYS A CA 1
ATOM 1463 C C . LYS A 1 191 ? -64.648 -10.740 89.122 1.00 90.81 191 LYS A C 1
ATOM 1465 O O . LYS A 1 191 ? -65.568 -11.079 89.862 1.00 90.81 191 LYS A O 1
ATOM 1470 N N . ALA A 1 192 ? -63.836 -9.718 89.392 1.00 88.88 192 ALA A N 1
ATOM 1471 C CA . ALA A 1 192 ? -63.944 -8.904 90.603 1.00 88.88 192 ALA A CA 1
ATOM 1472 C C . ALA A 1 192 ? -65.290 -8.155 90.688 1.00 88.88 192 ALA A C 1
ATOM 1474 O O . ALA A 1 192 ? -65.950 -8.178 91.725 1.00 88.88 192 ALA A O 1
ATOM 1475 N N . LEU A 1 193 ? -65.757 -7.558 89.586 1.00 87.88 193 LEU A N 1
ATOM 1476 C CA . LEU A 1 193 ? -67.080 -6.927 89.510 1.00 87.88 193 LEU A CA 1
ATOM 1477 C C . LEU A 1 193 ? -68.215 -7.929 89.740 1.00 87.88 193 LEU A C 1
ATOM 1479 O O . LEU A 1 193 ? -69.161 -7.624 90.463 1.00 87.88 193 LEU A O 1
ATOM 1483 N N . GLY A 1 194 ? -68.123 -9.127 89.159 1.00 88.12 194 GLY A N 1
ATOM 1484 C CA . GLY A 1 194 ? -69.092 -10.199 89.390 1.00 88.12 194 GLY A CA 1
ATOM 1485 C C . GLY A 1 194 ? -69.164 -10.618 90.861 1.00 88.12 194 GLY A C 1
ATOM 1486 O O . GLY A 1 194 ? -70.257 -10.833 91.382 1.00 88.12 194 GLY A O 1
ATOM 1487 N N . GLN A 1 195 ? -68.020 -10.672 91.549 1.00 83.94 195 GLN A N 1
ATOM 1488 C CA . GLN A 1 195 ? -67.952 -10.938 92.990 1.00 83.94 195 GLN A CA 1
ATOM 1489 C C . GLN A 1 195 ? -68.603 -9.816 93.803 1.00 83.94 195 GLN A C 1
ATOM 1491 O O . GLN A 1 195 ? -69.491 -10.098 94.603 1.00 83.94 195 GLN A O 1
ATOM 1496 N N . LEU A 1 196 ? -68.261 -8.552 93.535 1.00 83.31 196 LEU A N 1
ATOM 1497 C CA . LEU A 1 196 ? -68.866 -7.400 94.215 1.00 83.31 196 LEU A CA 1
ATOM 1498 C C . LEU A 1 196 ? -70.382 -7.308 93.990 1.00 83.31 196 LEU A C 1
ATOM 1500 O O . LEU A 1 196 ? -71.122 -6.962 94.905 1.00 83.31 196 LEU A O 1
ATOM 1504 N N . GLN A 1 197 ? -70.877 -7.640 92.794 1.00 81.81 197 GLN A N 1
ATOM 1505 C CA . GLN A 1 197 ? -72.317 -7.706 92.527 1.00 81.81 197 GLN A CA 1
ATOM 1506 C C . GLN A 1 197 ? -73.001 -8.880 93.238 1.00 81.81 197 GLN A C 1
ATOM 1508 O O . GLN A 1 197 ? -74.163 -8.775 93.629 1.00 81.81 197 GLN A O 1
ATOM 1513 N N . ALA A 1 198 ? -72.317 -10.014 93.395 1.00 76.94 198 ALA A N 1
ATOM 1514 C CA . ALA A 1 198 ? -72.833 -11.136 94.172 1.00 76.94 198 ALA A CA 1
ATOM 1515 C C . ALA A 1 198 ? -72.868 -10.810 95.676 1.00 76.94 198 ALA A C 1
ATOM 1517 O O . ALA A 1 198 ? -73.819 -11.183 96.362 1.00 76.94 198 ALA A O 1
ATOM 1518 N N . GLU A 1 199 ? -71.871 -10.078 96.175 1.00 73.44 199 GLU A N 1
ATOM 1519 C CA . GLU A 1 199 ? -71.821 -9.564 97.545 1.00 73.44 199 GLU A CA 1
ATOM 1520 C C . GLU A 1 199 ? -72.889 -8.492 97.794 1.00 73.44 199 GLU A C 1
ATOM 1522 O O . GLU A 1 199 ? -73.603 -8.572 98.791 1.00 73.44 199 GLU A O 1
ATOM 1527 N N . SER A 1 200 ? -73.096 -7.553 96.864 1.00 69.31 200 SER A N 1
ATOM 1528 C CA . SER A 1 200 ? -74.147 -6.534 96.989 1.00 69.31 200 SER A CA 1
ATOM 1529 C C . SER A 1 200 ? -75.559 -7.123 96.905 1.00 69.31 200 SER A C 1
ATOM 1531 O O . SER A 1 200 ? -76.441 -6.699 97.647 1.00 69.31 200 SER A O 1
ATOM 1533 N N . LYS A 1 201 ? -75.774 -8.169 96.094 1.00 65.50 201 LYS A N 1
ATOM 1534 C CA . LYS A 1 201 ? -77.026 -8.952 96.090 1.00 65.50 201 LYS A CA 1
ATOM 1535 C C . LYS A 1 201 ? -77.229 -9.775 97.367 1.00 65.50 201 LYS A C 1
ATOM 1537 O O . LYS A 1 201 ? -78.370 -10.034 97.729 1.00 65.50 201 LYS A O 1
ATOM 1542 N N . LYS A 1 202 ? -76.156 -10.176 98.059 1.00 60.19 202 LYS A N 1
ATOM 1543 C CA . LYS A 1 202 ? -76.222 -10.810 99.390 1.00 60.19 202 LYS A CA 1
ATOM 1544 C C . LYS A 1 202 ? -76.473 -9.808 100.524 1.00 60.19 202 LYS A C 1
ATOM 1546 O O . LYS A 1 202 ? -76.908 -10.230 101.591 1.00 60.19 202 LYS A O 1
ATOM 1551 N N . ALA A 1 203 ? -76.211 -8.520 100.303 1.00 51.88 203 ALA A N 1
ATOM 1552 C CA . ALA A 1 203 ? -76.306 -7.463 101.310 1.00 51.88 203 ALA A CA 1
ATOM 1553 C C . ALA A 1 203 ? -77.592 -6.608 101.240 1.00 51.88 203 ALA A C 1
ATOM 1555 O O . ALA A 1 203 ? -77.704 -5.642 101.992 1.00 51.88 203 ALA A O 1
ATOM 1556 N N . ALA A 1 204 ? -78.571 -6.934 100.385 1.00 41.03 204 ALA A N 1
ATOM 1557 C CA . ALA A 1 204 ? -79.818 -6.168 100.261 1.00 41.03 204 ALA A CA 1
ATOM 1558 C C . ALA A 1 204 ? -81.057 -6.936 100.792 1.00 41.03 204 ALA A C 1
ATOM 1560 O O . ALA A 1 204 ? -81.395 -7.981 100.231 1.00 41.03 204 ALA A O 1
ATOM 1561 N N . PRO A 1 205 ? -81.771 -6.427 101.821 1.00 36.78 205 PRO A N 1
ATOM 1562 C CA . PRO A 1 205 ? -83.148 -6.823 102.162 1.00 36.78 205 PRO A CA 1
ATOM 1563 C C . PRO A 1 205 ? -84.211 -6.031 101.349 1.00 36.78 205 PRO A C 1
ATOM 1565 O O . PRO A 1 205 ? -83.880 -4.974 100.809 1.00 36.78 205 PRO A O 1
ATOM 1568 N N . PRO A 1 206 ? -85.477 -6.506 101.251 1.00 45.38 206 PRO A N 1
ATOM 1569 C CA . PRO A 1 206 ? -86.568 -5.870 100.479 1.00 45.38 206 PRO A CA 1
ATOM 1570 C C . PRO A 1 206 ? -87.155 -4.673 101.285 1.00 45.38 206 PRO A C 1
ATOM 1572 O O . PRO A 1 206 ? -86.976 -4.646 102.497 1.00 45.38 206 PRO A O 1
ATOM 1575 N N . GLU A 1 207 ? -87.771 -3.597 100.768 1.00 37.19 207 GLU A N 1
ATOM 1576 C CA . GLU A 1 207 ? -88.834 -3.402 99.761 1.00 37.19 207 GLU A CA 1
ATOM 1577 C C . GLU A 1 207 ? -88.928 -1.914 99.285 1.00 37.19 207 GLU A C 1
ATOM 1579 O O . GLU A 1 207 ? -88.548 -1.024 100.038 1.00 37.19 207 GLU A O 1
ATOM 1584 N N . GLN A 1 208 ? -89.501 -1.698 98.074 1.00 36.38 208 GLN A N 1
ATOM 1585 C CA . GLN A 1 208 ? -90.360 -0.582 97.547 1.00 36.38 208 GLN A CA 1
ATOM 1586 C C . GLN A 1 208 ? -89.881 0.903 97.690 1.00 36.38 208 GLN A C 1
ATOM 1588 O O . GLN A 1 208 ? -89.488 1.335 98.760 1.00 36.38 208 GLN A O 1
ATOM 1593 N N . SER A 1 209 ? -89.916 1.833 96.711 1.00 38.12 209 SER A N 1
ATOM 1594 C CA . SER A 1 209 ? -91.010 2.285 95.815 1.00 38.12 209 SER A CA 1
ATOM 1595 C C . SER A 1 209 ? -90.510 3.357 94.800 1.00 38.12 209 SER A C 1
ATOM 1597 O O . SER A 1 209 ? -89.592 4.105 95.110 1.00 38.12 209 SER A O 1
ATOM 1599 N N . GLU A 1 210 ? -91.163 3.440 93.632 1.00 36.31 210 GLU A N 1
ATOM 1600 C CA . GLU A 1 210 ? -91.605 4.638 92.865 1.00 36.31 210 GLU A CA 1
ATOM 1601 C C . GLU A 1 210 ? -90.752 5.922 92.599 1.00 36.31 210 GLU A C 1
ATOM 1603 O O . GLU A 1 210 ? -90.376 6.649 93.508 1.00 36.31 210 GLU A O 1
ATOM 1608 N N . ILE A 1 211 ? -90.699 6.275 91.288 1.00 38.06 211 ILE A N 1
ATOM 1609 C CA . ILE A 1 211 ? -90.688 7.618 90.623 1.00 38.06 211 ILE A CA 1
ATOM 1610 C C . ILE A 1 211 ? -89.406 8.472 90.860 1.00 38.06 211 ILE A C 1
ATOM 1612 O O . ILE A 1 211 ? -89.061 8.819 91.975 1.00 38.06 211 ILE A O 1
ATOM 1616 N N . THR A 1 212 ? -88.601 8.924 89.884 1.00 34.50 212 THR A N 1
ATOM 1617 C CA . THR A 1 212 ? -88.905 9.761 88.704 1.00 34.50 212 THR A CA 1
ATOM 1618 C C . THR A 1 212 ? -87.637 9.904 87.841 1.00 34.50 212 THR A C 1
ATOM 1620 O O . THR A 1 212 ? -86.538 10.052 88.372 1.00 34.50 212 THR A O 1
ATOM 1623 N N . GLN A 1 213 ? -87.779 9.941 86.513 1.00 47.59 213 GLN A N 1
ATOM 1624 C CA . GLN A 1 213 ? -86.732 10.398 85.584 1.00 47.59 213 GLN A CA 1
ATOM 1625 C C . GLN A 1 213 ? -86.393 11.889 85.786 1.00 47.59 213 GLN A C 1
ATOM 1627 O O . GLN A 1 213 ? -87.313 12.694 85.940 1.00 47.59 213 GLN A O 1
ATOM 1632 N N . PRO A 1 214 ? -85.127 12.294 85.564 1.00 43.16 214 PRO A N 1
ATOM 1633 C CA . PRO A 1 214 ? -84.845 13.574 84.935 1.00 43.16 214 PRO A CA 1
ATOM 1634 C C . PRO A 1 214 ? -84.116 13.3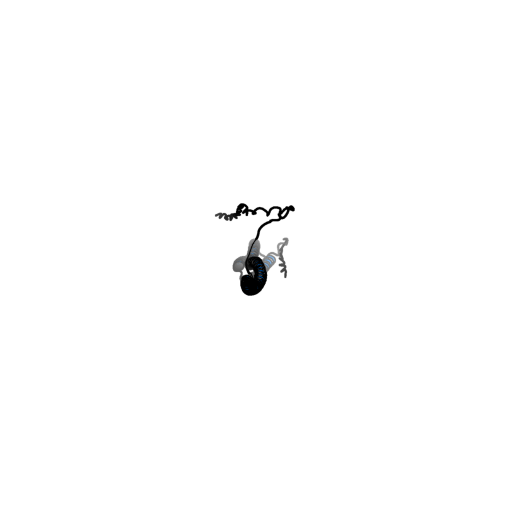98 83.592 1.00 43.16 214 PRO A C 1
ATOM 1636 O O . PRO A 1 214 ? -83.060 12.780 83.474 1.00 43.16 214 PRO A O 1
ATOM 1639 N N . LYS A 1 215 ? -84.730 14.001 82.575 1.00 42.44 215 LYS A N 1
ATOM 1640 C CA . LYS A 1 215 ? -84.199 14.400 81.264 1.00 42.44 215 LYS A CA 1
ATOM 1641 C C . LYS A 1 215 ? -82.742 14.905 81.326 1.00 42.44 215 LYS A C 1
ATOM 1643 O O . LYS A 1 215 ? -82.486 15.856 82.068 1.00 42.44 215 LYS A O 1
ATOM 1648 N N . PRO A 1 216 ? -81.839 14.455 80.437 1.00 44.00 216 PRO A N 1
ATOM 1649 C CA . PRO A 1 216 ? -80.712 15.270 80.005 1.00 44.00 216 PRO A CA 1
ATOM 1650 C C . PRO A 1 216 ? -81.161 16.200 78.876 1.00 44.00 216 PRO A C 1
ATOM 1652 O O . PRO A 1 216 ? -81.743 15.771 77.879 1.00 44.00 216 PRO A O 1
ATOM 1655 N N . LYS A 1 217 ? -80.901 17.493 79.069 1.00 41.62 217 LYS A N 1
ATOM 1656 C CA . LYS A 1 217 ? -81.029 18.529 78.049 1.00 41.62 217 LYS A CA 1
ATOM 1657 C C . LYS A 1 217 ? -80.023 18.293 76.922 1.00 41.62 217 LYS A C 1
ATOM 1659 O O . LYS A 1 217 ? -78.836 18.094 77.156 1.00 41.62 217 LYS A O 1
ATOM 1664 N N . GLU A 1 218 ? -80.561 18.394 75.722 1.00 47.44 218 GLU A N 1
ATOM 1665 C CA . GLU A 1 218 ? -79.941 18.829 74.478 1.00 47.44 218 GLU A CA 1
ATOM 1666 C C . GLU A 1 218 ? -78.910 19.957 74.682 1.00 47.44 218 GLU A C 1
ATOM 1668 O O . GLU A 1 218 ? -79.234 21.014 75.226 1.00 47.44 218 GLU A O 1
ATOM 1673 N N . VAL A 1 219 ? -77.679 19.733 74.211 1.00 44.47 219 VAL A N 1
ATOM 1674 C CA . VAL A 1 219 ? -76.746 20.781 73.774 1.00 44.47 219 VAL A CA 1
ATOM 1675 C C . VAL A 1 219 ? -76.086 20.295 72.487 1.00 44.47 219 VAL A C 1
ATOM 1677 O O . VAL A 1 219 ? -75.708 19.133 72.354 1.00 44.47 219 VAL A O 1
ATOM 1680 N N . ALA A 1 220 ? -76.049 21.212 71.532 1.00 41.06 220 ALA A N 1
ATOM 1681 C CA . ALA A 1 220 ? -75.875 21.021 70.110 1.00 41.06 220 ALA A CA 1
ATOM 1682 C C . ALA A 1 220 ? -74.453 20.645 69.648 1.00 41.06 220 ALA A C 1
ATOM 1684 O O . ALA A 1 220 ? -73.450 20.964 70.284 1.00 41.06 220 ALA A O 1
ATOM 1685 N N . SER A 1 221 ? -74.426 20.018 68.468 1.00 50.53 221 SER A N 1
ATOM 1686 C CA . SER A 1 221 ? -73.295 19.720 67.572 1.00 50.53 221 SER A CA 1
ATOM 1687 C C . SER A 1 221 ? -72.481 20.970 67.170 1.00 50.53 221 SER A C 1
ATOM 1689 O O . SER A 1 221 ? -72.974 22.087 67.342 1.00 50.53 221 SER A O 1
ATOM 1691 N N . PRO A 1 222 ? -71.278 20.835 66.556 1.00 53.12 222 PRO A N 1
ATOM 1692 C CA . PRO A 1 222 ? -71.218 20.787 65.078 1.00 53.12 222 PRO A CA 1
ATOM 1693 C C . PRO A 1 222 ? -69.988 19.983 64.533 1.00 53.12 222 PRO A C 1
ATOM 1695 O O . PRO A 1 222 ? -69.452 19.143 65.247 1.00 53.12 222 PRO A O 1
ATOM 1698 N N . PRO A 1 223 ? -69.563 20.121 63.259 1.00 51.47 223 PRO A N 1
ATOM 1699 C CA . PRO A 1 223 ? -69.901 19.226 62.154 1.00 51.47 223 PRO A CA 1
ATOM 1700 C C . PRO A 1 223 ? -68.681 18.444 61.619 1.00 51.47 223 PRO A C 1
ATOM 1702 O O . PRO A 1 223 ? -67.626 19.026 61.367 1.00 51.47 223 PRO A O 1
ATOM 1705 N N . VAL A 1 224 ? -68.821 17.148 61.320 1.00 43.00 224 VAL A N 1
ATOM 1706 C CA . VAL A 1 224 ? -67.798 16.448 60.523 1.00 43.00 224 VAL A CA 1
ATOM 1707 C C . VAL A 1 224 ? -68.154 16.570 59.043 1.00 43.00 224 VAL A C 1
ATOM 1709 O O . VAL A 1 224 ? -69.105 15.972 58.547 1.00 43.00 224 VAL A O 1
ATOM 1712 N N . LYS A 1 225 ? -67.381 17.432 58.376 1.00 50.28 225 LYS A N 1
ATOM 1713 C CA . LYS A 1 225 ? -67.281 17.607 56.924 1.00 50.28 225 LYS A CA 1
ATOM 1714 C C . LYS A 1 225 ? -66.818 16.307 56.230 1.00 50.28 225 LYS A C 1
ATOM 1716 O O . LYS A 1 225 ? -66.233 15.442 56.878 1.00 50.28 225 LYS A O 1
ATOM 1721 N N . PRO A 1 226 ? -67.073 16.180 54.917 1.00 47.81 226 PRO A N 1
ATOM 1722 C CA . PRO A 1 226 ? -67.118 14.909 54.202 1.00 47.81 226 PRO A CA 1
ATOM 1723 C C . PRO A 1 226 ? -65.731 14.309 53.959 1.00 47.81 226 PRO A C 1
ATOM 1725 O O . PRO A 1 226 ? -64.785 15.020 53.619 1.00 47.81 226 PRO A O 1
ATOM 1728 N N . ALA A 1 227 ? -65.641 12.983 54.070 1.00 46.66 227 ALA A N 1
ATOM 1729 C CA . ALA A 1 227 ? -64.533 12.223 53.508 1.00 46.66 227 ALA A CA 1
ATOM 1730 C C . ALA A 1 227 ? -64.590 12.292 51.965 1.00 46.66 227 ALA A C 1
ATOM 1732 O O . ALA A 1 227 ? -65.686 12.224 51.398 1.00 46.66 227 ALA A O 1
ATOM 1733 N N . PRO A 1 228 ? -63.444 12.459 51.285 1.00 56.94 228 PRO A N 1
ATOM 1734 C CA . PRO A 1 228 ? -63.386 12.627 49.843 1.00 56.94 228 PRO A CA 1
ATOM 1735 C C . PRO A 1 228 ? -63.637 11.322 49.077 1.00 56.94 228 PRO A C 1
ATOM 1737 O O . PRO A 1 228 ? -63.323 10.218 49.516 1.00 56.94 228 PRO A O 1
ATOM 1740 N N . THR A 1 229 ? -64.210 11.542 47.901 1.00 49.41 229 THR A N 1
ATOM 1741 C CA . THR A 1 229 ? -64.482 10.686 46.747 1.00 49.41 229 THR A CA 1
ATOM 1742 C C . THR A 1 229 ? -63.382 9.653 46.442 1.00 49.41 229 THR A C 1
ATOM 1744 O O . THR A 1 229 ? -62.199 9.982 46.555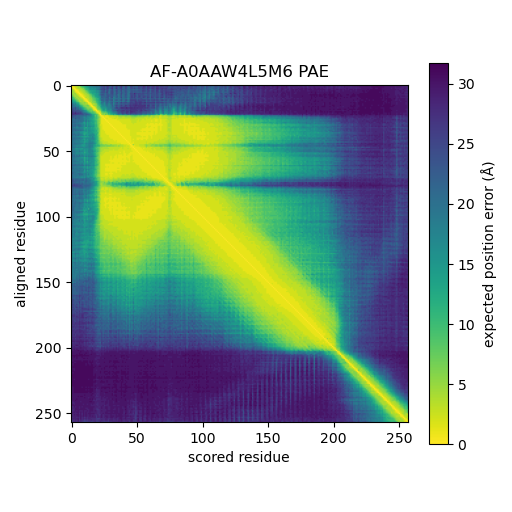 1.00 49.41 229 THR A O 1
ATOM 1747 N N . PRO A 1 230 ? -63.733 8.442 45.962 1.00 53.81 230 PRO A N 1
ATOM 1748 C CA . PRO A 1 230 ? -62.757 7.533 45.378 1.00 53.81 230 PRO A CA 1
ATOM 1749 C C . PRO A 1 230 ? -62.234 8.130 44.069 1.00 53.81 230 PRO A C 1
ATOM 1751 O O . PRO A 1 230 ? -63.002 8.403 43.148 1.00 53.81 230 PRO A O 1
ATOM 1754 N N . VAL A 1 231 ? -60.921 8.342 43.999 1.00 50.34 231 VAL A N 1
ATOM 1755 C CA . VAL A 1 231 ? -60.227 8.671 42.753 1.00 50.34 231 VAL A CA 1
ATOM 1756 C C . VAL A 1 231 ? -60.201 7.406 41.901 1.00 50.34 231 VAL A C 1
ATOM 1758 O O . VAL A 1 231 ? -59.610 6.396 42.282 1.00 50.34 231 VAL A O 1
ATOM 1761 N N . ALA A 1 232 ? -60.895 7.465 40.769 1.00 55.12 232 ALA A N 1
ATOM 1762 C CA . ALA A 1 232 ? -60.772 6.498 39.696 1.00 55.12 232 ALA A CA 1
ATOM 1763 C C . ALA A 1 232 ? -59.331 6.505 39.153 1.00 55.12 232 ALA A C 1
ATOM 1765 O O . ALA A 1 232 ? -58.769 7.585 38.968 1.00 55.12 232 ALA A O 1
ATOM 1766 N N . PRO A 1 233 ? -58.730 5.345 38.852 1.00 52.38 233 PRO A N 1
ATOM 1767 C CA . PRO A 1 233 ? -57.605 5.308 37.938 1.00 52.38 233 PRO A CA 1
ATOM 1768 C C . PRO A 1 233 ? -58.133 5.473 36.505 1.00 52.38 233 PRO A C 1
ATOM 1770 O O . PRO A 1 233 ? -58.810 4.588 35.983 1.00 52.38 233 PRO A O 1
ATOM 1773 N N . GLU A 1 234 ? -57.819 6.601 35.872 1.00 51.25 234 GLU A N 1
ATOM 1774 C CA . GLU A 1 234 ? -57.644 6.653 34.418 1.00 51.25 234 GLU A CA 1
ATOM 1775 C C . GLU A 1 234 ? -56.348 5.900 34.076 1.00 51.25 234 GLU A C 1
ATOM 1777 O O . GLU A 1 234 ? -55.283 6.271 34.574 1.00 51.25 234 GLU A O 1
ATOM 1782 N N . PRO A 1 235 ? -56.378 4.857 33.233 1.00 57.62 235 PRO A N 1
ATOM 1783 C CA . PRO A 1 235 ? -55.256 4.562 32.370 1.00 57.62 235 PRO A CA 1
ATOM 1784 C C . PRO A 1 235 ? -55.438 5.363 31.086 1.00 57.62 235 PRO A C 1
ATOM 1786 O O . PRO A 1 235 ? -56.331 5.101 30.277 1.00 57.62 235 PRO A O 1
ATOM 1789 N N . ASP A 1 236 ? -54.567 6.356 30.954 1.00 47.31 236 ASP A N 1
ATOM 1790 C CA . ASP A 1 236 ? -54.356 7.110 29.737 1.00 47.31 236 ASP A CA 1
ATOM 1791 C C . ASP A 1 236 ? -54.097 6.182 28.552 1.00 47.31 236 ASP A C 1
ATOM 1793 O O . ASP A 1 236 ? -53.450 5.131 28.639 1.00 47.31 236 ASP A O 1
ATOM 1797 N N . ALA A 1 237 ? -54.645 6.647 27.443 1.00 46.62 237 ALA A N 1
ATOM 1798 C CA . ALA A 1 237 ? -54.609 6.078 26.125 1.00 46.62 237 ALA A CA 1
ATOM 1799 C C . ALA A 1 237 ? -53.215 5.609 25.684 1.00 46.62 237 ALA A C 1
ATOM 1801 O O . ALA A 1 237 ? -52.199 6.298 25.792 1.00 46.62 237 ALA A O 1
ATOM 1802 N N . GLU A 1 238 ? -53.237 4.446 25.042 1.00 53.78 238 GLU A N 1
ATOM 1803 C CA . GLU A 1 238 ? -52.363 4.101 23.933 1.00 53.78 238 GLU A CA 1
ATOM 1804 C C . GLU A 1 238 ? -52.070 5.316 23.042 1.00 53.78 238 GLU A C 1
ATOM 1806 O O . GLU A 1 238 ? -52.964 5.817 22.366 1.00 53.78 238 GLU A O 1
ATOM 1811 N N . GLN A 1 239 ? -50.802 5.709 22.930 1.00 44.38 239 GLN A N 1
ATOM 1812 C CA . GLN A 1 239 ? -50.296 6.356 21.721 1.00 44.38 239 GLN A CA 1
ATOM 1813 C C . GLN A 1 239 ? -48.906 5.814 21.372 1.00 44.38 239 GLN A C 1
ATOM 1815 O O . GLN A 1 239 ? -47.870 6.280 21.839 1.00 44.38 239 GLN A O 1
ATOM 1820 N N . LYS A 1 240 ? -48.910 4.808 20.486 1.00 52.31 240 LYS A N 1
ATOM 1821 C CA . LYS A 1 240 ? -47.861 4.623 19.47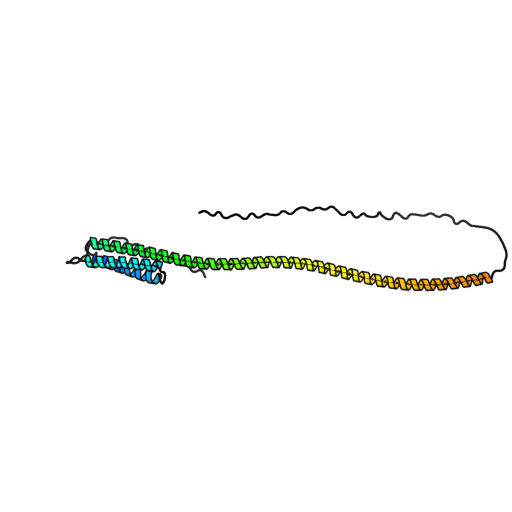1 1.00 52.31 240 LYS A CA 1
ATOM 1822 C C . LYS A 1 240 ? -47.871 5.844 18.538 1.00 52.31 240 LYS A C 1
ATOM 1824 O O . LYS A 1 240 ? -48.951 6.306 18.175 1.00 52.31 240 LYS A O 1
ATOM 1829 N N . PRO A 1 241 ? -46.701 6.297 18.069 1.00 56.50 241 PRO A N 1
ATOM 1830 C CA . PRO A 1 241 ? -46.403 6.136 16.639 1.00 56.50 241 PRO A CA 1
ATOM 1831 C C . PRO A 1 241 ? -45.008 5.518 16.450 1.00 56.50 241 PRO A C 1
ATOM 1833 O O . PRO A 1 241 ? -44.063 5.839 17.158 1.00 56.50 241 PRO A O 1
ATOM 1836 N N . LEU A 1 242 ? -44.920 4.424 15.696 1.00 50.50 242 LEU A N 1
ATOM 1837 C CA . LEU A 1 242 ? -44.630 4.370 14.256 1.00 50.50 242 LEU A CA 1
ATOM 1838 C C . LEU A 1 242 ? -43.136 4.517 13.953 1.00 50.50 242 LEU A C 1
ATOM 1840 O O . LEU A 1 242 ? -42.529 5.575 14.053 1.00 50.50 242 LEU A O 1
ATOM 1844 N N . LEU A 1 243 ? -42.598 3.358 13.589 1.00 49.22 243 LEU A N 1
ATOM 1845 C CA . LEU A 1 243 ? -41.308 3.113 12.981 1.00 49.22 243 LEU A CA 1
ATOM 1846 C C . LEU A 1 243 ? -41.190 3.934 11.691 1.00 49.22 243 LEU A C 1
ATOM 1848 O O . LEU A 1 243 ? -41.968 3.718 10.765 1.00 49.22 243 LEU A O 1
ATOM 1852 N N . GLU A 1 244 ? -40.191 4.807 11.605 1.00 54.19 244 GLU A N 1
ATOM 1853 C CA . GLU A 1 244 ? -39.626 5.189 10.313 1.00 54.19 244 GLU A CA 1
ATOM 1854 C C . GLU A 1 244 ? -38.461 4.248 10.011 1.00 54.19 244 GLU A C 1
ATOM 1856 O O . GLU A 1 244 ? -37.336 4.377 10.494 1.00 54.19 244 GLU A O 1
ATOM 1861 N N . GLU A 1 245 ? -38.803 3.230 9.233 1.00 54.91 245 GLU A N 1
ATOM 1862 C CA . GLU A 1 245 ? -37.901 2.323 8.551 1.00 54.91 245 GLU A CA 1
ATOM 1863 C C . GLU A 1 245 ? -37.215 3.095 7.414 1.00 54.91 245 GLU A C 1
ATOM 1865 O O . GLU A 1 245 ? -37.767 3.279 6.330 1.00 54.91 245 GLU A O 1
ATOM 1870 N N . ILE A 1 246 ? -36.001 3.593 7.663 1.00 53.34 246 ILE A N 1
ATOM 1871 C CA . ILE A 1 246 ? -35.146 4.126 6.599 1.00 53.34 246 ILE A CA 1
ATOM 1872 C C . ILE A 1 246 ? -34.572 2.930 5.835 1.00 53.34 246 ILE A C 1
ATOM 1874 O O . ILE A 1 246 ? -33.546 2.354 6.200 1.00 53.34 246 ILE A O 1
ATOM 1878 N N . ILE A 1 247 ? -35.266 2.554 4.763 1.00 57.22 247 ILE A N 1
ATOM 1879 C CA . ILE A 1 247 ? -34.777 1.627 3.745 1.00 57.22 247 ILE A CA 1
ATOM 1880 C C . ILE A 1 247 ? -33.639 2.322 2.989 1.00 57.22 247 ILE A C 1
ATOM 1882 O O . ILE A 1 247 ? -33.856 3.195 2.150 1.00 57.22 247 ILE A O 1
ATOM 1886 N N . VAL A 1 248 ? -32.407 1.917 3.288 1.00 60.25 248 VAL A N 1
ATOM 1887 C CA . VAL A 1 248 ? -31.229 2.233 2.476 1.00 60.25 248 VAL A CA 1
ATOM 1888 C C . VAL A 1 248 ? -31.278 1.353 1.225 1.00 60.25 248 VAL A C 1
ATOM 1890 O O . VAL A 1 248 ? -31.106 0.138 1.309 1.00 60.25 248 VAL A O 1
ATOM 1893 N N . GLN A 1 249 ? -31.533 1.959 0.063 1.00 61.19 249 GLN A N 1
ATOM 1894 C CA . GLN A 1 249 ? -31.382 1.300 -1.237 1.00 61.19 249 GLN A CA 1
ATOM 1895 C C . GLN A 1 249 ? -29.891 1.035 -1.513 1.00 61.19 249 GLN A C 1
ATOM 1897 O O . GLN A 1 249 ? -29.100 1.979 -1.469 1.00 61.19 249 GLN A O 1
ATOM 1902 N N . PRO A 1 250 ? -29.472 -0.202 -1.833 1.00 64.56 250 PRO A N 1
ATOM 1903 C CA . PRO A 1 250 ? -28.157 -0.429 -2.412 1.00 64.56 250 PRO A CA 1
ATOM 1904 C C . PRO A 1 250 ? -28.191 -0.140 -3.919 1.00 64.56 250 PRO A C 1
ATOM 1906 O O . PRO A 1 250 ? -28.908 -0.797 -4.676 1.00 64.56 250 PRO A O 1
ATOM 1909 N N . GLU A 1 251 ? -27.387 0.830 -4.357 1.00 62.72 251 GLU A N 1
ATOM 1910 C CA . GLU A 1 251 ? -27.090 1.055 -5.771 1.00 62.72 251 GLU A CA 1
ATOM 1911 C C . GLU A 1 251 ? -26.412 -0.184 -6.375 1.00 62.72 251 GLU A C 1
ATOM 1913 O O . GLU A 1 251 ? -25.355 -0.642 -5.935 1.00 62.72 251 GLU A O 1
ATOM 1918 N N . THR A 1 252 ? -27.034 -0.733 -7.414 1.00 65.44 252 THR A N 1
ATOM 1919 C CA . THR A 1 252 ? -26.452 -1.744 -8.297 1.00 65.44 252 THR A CA 1
ATOM 1920 C C . THR A 1 252 ? -25.345 -1.132 -9.162 1.00 65.44 252 THR A C 1
ATOM 1922 O O . THR A 1 252 ? -25.618 -0.160 -9.870 1.00 65.44 252 THR A O 1
ATOM 1925 N N . PRO A 1 253 ? -24.132 -1.712 -9.218 1.00 63.88 253 PRO A N 1
ATOM 1926 C CA . PRO A 1 253 ? -23.140 -1.306 -10.201 1.00 63.88 253 PRO A CA 1
ATOM 1927 C C . PRO A 1 253 ? -23.503 -1.853 -11.588 1.00 63.88 253 PRO A C 1
ATOM 1929 O O . PRO A 1 253 ? -23.625 -3.063 -11.800 1.00 63.88 253 PRO A O 1
ATOM 1932 N N . ALA A 1 254 ? -23.652 -0.934 -12.542 1.00 59.03 254 ALA A N 1
ATOM 1933 C CA . ALA A 1 254 ? -23.782 -1.230 -13.958 1.00 59.03 254 ALA A CA 1
ATOM 1934 C C . ALA A 1 254 ? -22.535 -1.973 -14.463 1.00 59.03 254 ALA A C 1
ATOM 1936 O O . ALA A 1 254 ? -21.413 -1.471 -14.411 1.00 59.03 254 ALA A O 1
ATOM 1937 N N . THR A 1 255 ? -22.747 -3.180 -14.976 1.00 58.97 255 THR A N 1
ATOM 1938 C CA . THR A 1 255 ? -21.779 -3.912 -15.789 1.00 58.97 255 THR A CA 1
ATOM 1939 C C . THR A 1 255 ? -21.944 -3.450 -17.235 1.00 58.97 255 THR A C 1
ATOM 1941 O O . THR A 1 255 ? -22.924 -3.804 -17.887 1.00 58.97 255 THR A O 1
ATOM 1944 N N . SER A 1 256 ? -21.002 -2.654 -17.749 1.00 61.22 256 SER A N 1
ATOM 1945 C CA . SER A 1 256 ? -20.853 -2.492 -19.200 1.00 61.22 256 SER A CA 1
ATOM 1946 C C . SER A 1 256 ? -19.895 -3.555 -19.713 1.00 61.22 256 SER A C 1
ATOM 1948 O O . SER A 1 256 ? -18.785 -3.707 -19.198 1.00 61.22 256 SER A O 1
ATOM 1950 N N . LYS A 1 257 ? -20.379 -4.292 -20.711 1.00 59.06 257 LYS A N 1
ATOM 1951 C CA . LYS A 1 257 ? -19.556 -4.994 -21.694 1.00 59.06 257 LYS A CA 1
ATOM 1952 C C . LYS A 1 257 ? -18.828 -3.991 -22.584 1.00 59.06 257 LYS A C 1
ATOM 1954 O O . LYS A 1 257 ? -19.302 -2.829 -22.646 1.00 59.06 257 LYS A O 1
#

Sequence (257 aa):
MRIAIAAALITFSVGSTFSFAADREGSRLLIEKSQTAVEQMREKAGANKAATADLDTALRYLDKASVALKQGEKMFGGLADEAEQEIRHQATLVELTLKLADSRLERAKTEAELAVLHKKADAVKAKVKVFDDLRGEIARLKDDLAKNDKVGKELAALKAERDALAAQVKQLNTDQELREKLQAENETLKKALGQLQAESKKAAPPEQSEITQPKPKEVASPPVKPAPTPVAPEPDAEQKPLLEEIIVQPETPATSK

Solvent-accessible surface area (backbone atoms only — not comparable to full-atom values): 15614 Å² total; per-residue (Å²): 137,84,83,80,81,79,80,79,77,80,80,83,80,81,84,89,86,87,72,98,85,48,62,50,62,53,51,51,52,50,51,52,50,51,49,52,51,52,52,56,49,50,65,72,36,68,85,41,64,72,26,48,56,31,50,56,51,24,49,53,29,50,51,50,24,54,50,31,55,66,71,23,51,42,97,86,62,58,54,36,69,68,26,52,53,47,29,55,50,26,51,50,51,26,53,55,31,50,53,50,22,50,52,50,48,54,48,54,51,53,54,52,51,48,55,54,50,49,55,51,50,54,54,49,54,55,50,52,50,52,53,52,54,50,52,51,49,53,51,52,52,51,54,52,50,58,49,50,55,49,52,50,50,52,53,52,51,53,50,52,50,52,54,51,50,54,51,50,54,53,51,52,52,53,52,49,56,50,50,53,51,52,50,55,49,50,54,50,50,51,52,52,50,52,49,53,52,53,50,52,63,72,72,60,83,91,80,90,82,86,89,80,90,78,85,81,80,88,78,82,84,87,83,87,75,82,83,81,77,86,80,76,83,80,80,79,77,89,76,83,83,82,85,83,78,82,79,78,80,82,85,77,82,84,82,79,130

Radius of gyration: 60.23 Å; Cα contacts (8 Å, |Δi|>4): 101; chains: 1; bounding box: 133×33×152 Å